Protein AF-A0A1Q6QWB0-F1 (afdb_monomer_lite)

Sequence (187 aa):
MAVYKEPKPTKNGRDWYFKFSYKDEFGATKQYRSKRYLTKKEASDAERMFLVTSTDKVEDNNMTSKDLYDEFRMHNDEIMKDATKYGYDNKEKFIECFYTVKLKDFNIMQFEQWKREINKLNISLRYKNDIYKFLKSILNFGVKWHNLNFQAVYNKMTKSQDPNERKKKCLIILMMSLKSLFLMKKT

Radius of gyration: 27.81 Å; chains: 1; bounding box: 60×55×73 Å

Foldseek 3Di:
DDKDFDPDADPVQFGIWDKDWDQDPVRDIDIDIDDTDNDPVVRVVVVVVCCVVVPPPPLPQQDFLQNLVVVVCVVVVVVDDVVVVVVVVVLVVLCVVRRRPGLNNDDQVVVVVSLVVLVPDPDDLVVQQVSLVSVVVSVVSCCPPSVDDCPNNVVVDDRDDDPVVVVVVVVVVVVVVVVVVVVVVVD

pLDDT: mean 80.11, std 12.12, range [37.12, 92.56]

Secondary structure (DSSP, 8-state):
-EEEE-SS--TTS--EEEEEEEE-TTS-EEEEEPPPBSSHHHHHHHHHHHHHHH-BTB--TT-BHHHHHHHHHHHHHHHS-HHHHHHHHHHHTTTGGGTTSBGGG--HHHHHHHHHHHHHSS--HHHHHHHHHHHHHHHHHHHHHH----HHHHTT------HHHHHHHHHHHHHHHHHHHHHHT--

Structure (mmCIF, N/CA/C/O backbone):
data_AF-A0A1Q6QWB0-F1
#
_entry.id   AF-A0A1Q6QWB0-F1
#
loop_
_atom_site.group_PDB
_atom_site.id
_atom_site.type_symbol
_atom_site.label_atom_id
_atom_site.label_alt_id
_atom_site.label_comp_id
_atom_site.label_asym_id
_atom_site.label_entity_id
_atom_site.label_seq_id
_atom_site.pdbx_PDB_ins_code
_atom_site.Cartn_x
_atom_site.Cartn_y
_atom_site.Cartn_z
_atom_site.occupancy
_atom_site.B_iso_or_equiv
_atom_site.auth_seq_id
_atom_site.auth_comp_id
_atom_site.auth_asym_id
_atom_site.auth_atom_id
_atom_site.pdbx_PDB_model_num
ATOM 1 N N . MET A 1 1 ? 16.766 5.073 -28.539 1.00 60.34 1 MET A N 1
ATOM 2 C CA . MET A 1 1 ? 18.193 4.686 -28.592 1.00 60.34 1 MET A CA 1
ATOM 3 C C . MET A 1 1 ? 18.526 4.253 -30.015 1.00 60.34 1 MET A C 1
ATOM 5 O O . MET A 1 1 ? 17.613 4.144 -30.825 1.00 60.34 1 MET A O 1
ATOM 9 N N . ALA A 1 2 ? 19.809 4.124 -30.356 1.00 75.62 2 ALA A N 1
ATOM 10 C CA . ALA A 1 2 ? 20.240 3.756 -31.703 1.00 75.62 2 ALA A CA 1
ATOM 11 C C . ALA A 1 2 ? 21.124 2.506 -31.654 1.00 75.62 2 ALA A C 1
ATOM 13 O O . ALA A 1 2 ? 21.957 2.353 -30.758 1.00 75.62 2 ALA A O 1
ATOM 14 N N . VAL A 1 3 ? 20.938 1.628 -32.637 1.00 82.75 3 VAL A N 1
ATOM 15 C CA . VAL A 1 3 ? 21.801 0.474 -32.893 1.00 82.75 3 VAL A CA 1
ATOM 16 C C . VAL A 1 3 ? 22.917 0.920 -33.836 1.00 82.75 3 VAL A C 1
ATOM 18 O O . VAL A 1 3 ? 22.657 1.513 -34.883 1.00 82.75 3 VAL A O 1
ATOM 21 N N . TYR A 1 4 ? 24.158 0.624 -33.466 1.00 86.50 4 TYR A N 1
ATOM 22 C CA . TYR A 1 4 ? 25.365 1.048 -34.165 1.00 86.50 4 TYR A CA 1
ATOM 23 C C . TYR A 1 4 ? 26.075 -0.150 -34.797 1.00 86.50 4 TYR A C 1
ATOM 25 O O . TYR A 1 4 ? 25.974 -1.277 -34.308 1.00 86.50 4 TYR A O 1
ATOM 33 N N . LYS A 1 5 ? 26.819 0.115 -35.873 1.00 87.00 5 LYS A N 1
ATOM 34 C CA . LYS A 1 5 ? 27.664 -0.860 -36.565 1.00 87.00 5 LYS A CA 1
ATOM 35 C C . LYS A 1 5 ? 29.123 -0.454 -36.409 1.00 87.00 5 LYS A C 1
ATOM 37 O O . LYS A 1 5 ? 29.466 0.693 -36.690 1.00 87.00 5 LYS A O 1
ATOM 42 N N . GLU A 1 6 ? 29.979 -1.365 -35.959 1.00 83.88 6 GLU A N 1
ATOM 43 C CA . GLU A 1 6 ? 31.419 -1.123 -35.993 1.00 83.88 6 GLU A CA 1
ATOM 44 C C . GLU A 1 6 ? 31.997 -1.341 -37.398 1.00 83.88 6 GLU A C 1
ATOM 46 O O . GLU A 1 6 ? 31.577 -2.253 -38.108 1.00 83.88 6 GLU A O 1
ATOM 51 N N . PRO A 1 7 ? 33.018 -0.559 -37.784 1.00 77.31 7 PRO A N 1
ATOM 52 C CA . PRO A 1 7 ? 33.708 -0.746 -39.057 1.00 77.31 7 PRO A CA 1
ATOM 53 C C . PRO A 1 7 ? 34.569 -2.020 -39.090 1.00 77.31 7 PRO A C 1
ATOM 55 O O . PRO A 1 7 ? 34.860 -2.525 -40.170 1.00 77.31 7 PRO A O 1
ATOM 58 N N . LYS A 1 8 ? 34.987 -2.547 -37.927 1.00 80.44 8 LYS A N 1
ATOM 59 C CA . LYS A 1 8 ? 35.797 -3.769 -37.815 1.00 80.44 8 LYS A CA 1
ATOM 60 C C . LYS A 1 8 ? 34.964 -4.910 -37.212 1.00 80.44 8 LYS A C 1
ATOM 62 O O . LYS A 1 8 ? 34.681 -4.868 -36.009 1.00 80.44 8 LYS A O 1
ATOM 67 N N . PRO A 1 9 ? 34.579 -5.928 -38.002 1.00 77.69 9 PRO A N 1
ATOM 68 C CA . PRO A 1 9 ? 33.852 -7.076 -37.481 1.00 77.69 9 PRO A CA 1
ATOM 69 C C . PRO A 1 9 ? 34.751 -7.931 -36.584 1.00 77.69 9 PRO A C 1
ATOM 71 O O . PRO A 1 9 ? 35.968 -8.002 -36.757 1.00 77.69 9 PRO A O 1
ATOM 74 N N . THR A 1 10 ? 34.150 -8.604 -35.603 1.00 79.12 10 THR A N 1
ATOM 75 C CA . THR A 1 10 ? 34.852 -9.626 -34.813 1.00 79.12 10 THR A CA 1
ATOM 76 C C . THR A 1 10 ? 35.207 -10.829 -35.701 1.00 79.12 10 THR A C 1
ATOM 78 O O . THR A 1 10 ? 34.603 -11.012 -36.753 1.00 79.12 10 THR A O 1
ATOM 81 N N . LYS A 1 11 ? 36.123 -11.707 -35.259 1.00 76.75 11 LYS A N 1
ATOM 82 C CA . LYS A 1 11 ? 36.519 -12.949 -35.964 1.00 76.75 11 LYS A CA 1
ATOM 83 C C . LYS A 1 11 ? 35.331 -13.800 -36.468 1.00 76.75 11 LYS A C 1
ATOM 85 O O . LYS A 1 11 ? 35.469 -14.500 -37.460 1.00 76.75 11 LYS A O 1
ATOM 90 N N . ASN A 1 12 ? 34.162 -13.678 -35.828 1.00 76.38 12 ASN A N 1
ATOM 91 C CA . ASN A 1 12 ? 32.917 -14.380 -36.170 1.00 76.38 12 ASN A CA 1
ATOM 92 C C . ASN A 1 12 ? 31.896 -13.514 -36.952 1.00 76.38 12 ASN A C 1
ATOM 94 O O . ASN A 1 12 ? 30.708 -13.819 -36.936 1.00 76.38 12 ASN A O 1
ATOM 98 N N . GLY A 1 13 ? 32.310 -12.392 -37.550 1.00 81.69 13 GLY A N 1
ATOM 99 C CA . GLY A 1 13 ? 31.453 -11.527 -38.378 1.00 81.69 13 GLY A CA 1
ATOM 100 C C . GLY A 1 13 ? 30.484 -10.607 -37.623 1.00 81.69 13 GLY A C 1
ATOM 101 O O . GLY A 1 13 ? 29.702 -9.908 -38.252 1.00 81.69 13 GLY A O 1
ATOM 102 N N . ARG A 1 14 ? 30.515 -10.582 -36.284 1.00 86.12 14 ARG A N 1
ATOM 103 C CA . ARG A 1 14 ? 29.613 -9.754 -35.460 1.00 86.12 14 ARG A CA 1
ATOM 104 C C . ARG A 1 14 ? 30.108 -8.310 -35.371 1.00 86.12 14 ARG A C 1
ATOM 106 O O . ARG A 1 14 ? 31.241 -8.076 -34.945 1.00 86.12 14 ARG A O 1
ATOM 113 N N . ASP A 1 15 ? 29.257 -7.353 -35.716 1.00 88.88 15 ASP A N 1
ATOM 114 C CA . ASP A 1 15 ? 29.598 -5.927 -35.790 1.00 88.88 15 ASP A CA 1
ATOM 115 C C . ASP A 1 15 ? 28.491 -4.981 -35.281 1.00 88.88 15 ASP A C 1
ATOM 117 O O . ASP A 1 15 ? 28.752 -3.790 -35.099 1.00 88.88 15 ASP A O 1
ATOM 121 N N . TRP A 1 16 ? 27.295 -5.488 -34.964 1.00 89.06 16 TRP A N 1
ATOM 122 C CA . TRP A 1 16 ? 26.176 -4.682 -34.464 1.00 89.06 16 TRP A CA 1
ATOM 123 C C . TRP A 1 16 ? 26.130 -4.627 -32.937 1.00 89.06 16 TRP A C 1
ATOM 125 O O . TRP A 1 16 ? 26.307 -5.641 -32.271 1.00 89.06 16 TRP A O 1
ATOM 135 N N . TYR A 1 17 ? 25.853 -3.464 -32.350 1.00 89.44 17 TYR A N 1
ATOM 136 C CA . TYR A 1 17 ? 25.688 -3.310 -30.898 1.00 89.44 17 TYR A CA 1
ATOM 137 C C . TYR A 1 17 ? 24.788 -2.116 -30.563 1.00 89.44 17 TYR A C 1
ATOM 139 O O . TYR A 1 17 ? 24.620 -1.210 -31.379 1.00 89.44 17 TYR A O 1
ATOM 147 N N . PHE A 1 18 ? 24.246 -2.075 -29.347 1.00 88.50 18 PHE A N 1
ATOM 148 C CA . PHE A 1 18 ? 23.550 -0.898 -28.826 1.00 88.50 18 PHE A CA 1
ATOM 149 C C . PHE A 1 18 ? 24.331 -0.286 -27.656 1.00 88.50 18 PHE A C 1
ATOM 151 O O . PHE A 1 18 ? 25.097 -0.960 -26.959 1.00 88.50 18 PHE A O 1
ATOM 158 N N . LYS A 1 19 ? 24.178 1.027 -27.470 1.00 88.69 19 LYS A N 1
ATOM 159 C CA . LYS A 1 19 ? 24.750 1.759 -26.335 1.00 88.69 19 LYS A CA 1
ATOM 160 C C . LYS A 1 19 ? 23.783 2.824 -25.845 1.00 88.69 19 LYS A C 1
ATOM 162 O O . LYS A 1 19 ? 23.038 3.396 -26.644 1.00 88.69 19 LYS A O 1
ATOM 167 N N . PHE A 1 20 ? 23.843 3.123 -24.556 1.00 83.31 20 PHE A N 1
ATOM 168 C CA . PHE A 1 20 ? 23.090 4.221 -23.968 1.00 83.31 20 PHE A CA 1
ATOM 169 C C . PHE A 1 20 ? 23.814 4.827 -22.775 1.00 83.31 20 PHE A C 1
ATOM 171 O O . PHE A 1 20 ? 24.640 4.178 -22.134 1.00 83.31 20 PHE A O 1
ATOM 178 N N . SER A 1 21 ? 23.492 6.085 -22.503 1.00 80.44 21 SER A N 1
ATOM 179 C CA . SER A 1 21 ? 23.964 6.799 -21.324 1.00 80.44 21 SER A CA 1
ATOM 180 C C . SER A 1 21 ? 22.876 6.760 -20.259 1.00 80.44 21 SER A C 1
ATOM 182 O O . SER A 1 21 ? 21.716 7.029 -20.567 1.00 80.44 21 SER A O 1
ATOM 184 N N . TYR A 1 22 ? 23.247 6.451 -19.022 1.00 80.00 22 TYR A N 1
ATOM 185 C CA . TYR A 1 22 ? 22.360 6.508 -17.864 1.00 80.00 22 TYR A CA 1
ATOM 186 C C . TYR A 1 22 ? 23.042 7.269 -16.730 1.00 80.00 22 TYR A C 1
ATOM 188 O O . TYR A 1 22 ? 24.271 7.347 -16.667 1.00 80.00 22 TYR A O 1
ATOM 196 N N . LYS A 1 23 ? 22.238 7.881 -15.862 1.00 80.19 23 LYS A N 1
ATOM 197 C CA . LYS A 1 23 ? 22.731 8.465 -14.614 1.00 80.19 23 LYS A CA 1
ATOM 198 C C . LYS A 1 23 ? 22.693 7.380 -13.549 1.00 80.19 23 LYS A C 1
ATOM 200 O O . LYS A 1 23 ? 21.692 6.675 -13.458 1.00 80.19 23 LYS A O 1
ATOM 205 N N . ASP A 1 24 ? 23.773 7.227 -12.797 1.00 73.44 24 ASP A N 1
ATOM 206 C CA . ASP A 1 24 ? 23.757 6.359 -11.624 1.00 73.44 24 ASP A CA 1
ATOM 207 C C . ASP A 1 24 ? 23.043 7.023 -10.437 1.00 73.44 24 ASP A C 1
ATOM 209 O O . ASP A 1 24 ? 22.627 8.184 -10.504 1.00 73.44 24 ASP A O 1
ATOM 213 N N . GLU A 1 25 ? 22.910 6.268 -9.348 1.00 72.88 25 GLU A N 1
ATOM 214 C CA . GLU A 1 25 ? 22.290 6.691 -8.085 1.00 72.88 25 GLU A CA 1
ATOM 215 C C . GLU A 1 25 ? 22.942 7.946 -7.470 1.00 72.88 25 GLU A C 1
ATOM 217 O O . GLU A 1 25 ? 22.322 8.630 -6.660 1.00 72.88 25 GLU A O 1
ATOM 222 N N . PHE A 1 26 ? 24.158 8.300 -7.900 1.00 68.31 26 PHE A N 1
ATOM 223 C CA . PHE A 1 26 ? 24.929 9.458 -7.443 1.00 68.31 26 PHE A CA 1
ATOM 224 C C . PHE A 1 26 ? 24.994 10.587 -8.489 1.00 68.31 26 PHE A C 1
ATOM 226 O O . PHE A 1 26 ? 25.711 11.572 -8.312 1.00 68.31 26 PHE A O 1
ATOM 233 N N . GLY A 1 27 ? 24.237 10.475 -9.587 1.00 70.94 27 GLY A N 1
ATOM 234 C CA . GLY A 1 27 ? 24.138 11.485 -10.640 1.00 70.94 27 GLY A CA 1
ATOM 235 C C . GLY A 1 27 ? 25.283 11.472 -11.659 1.00 70.94 27 GLY A C 1
ATOM 236 O O . GLY A 1 27 ? 25.277 12.302 -12.576 1.00 70.94 27 GLY A O 1
ATOM 237 N N . ALA A 1 28 ? 26.232 10.535 -11.562 1.00 83.06 28 ALA A N 1
ATOM 238 C CA . ALA A 1 28 ? 27.313 10.403 -12.532 1.00 83.06 28 ALA A CA 1
ATOM 239 C C . ALA A 1 28 ? 26.792 9.771 -13.831 1.00 83.06 28 ALA A C 1
ATOM 241 O O . ALA A 1 28 ? 26.054 8.785 -13.821 1.00 83.06 28 ALA A O 1
ATOM 242 N N . THR A 1 29 ? 27.180 10.333 -14.978 1.00 83.56 29 THR A N 1
ATOM 243 C CA . THR A 1 29 ? 26.771 9.792 -16.28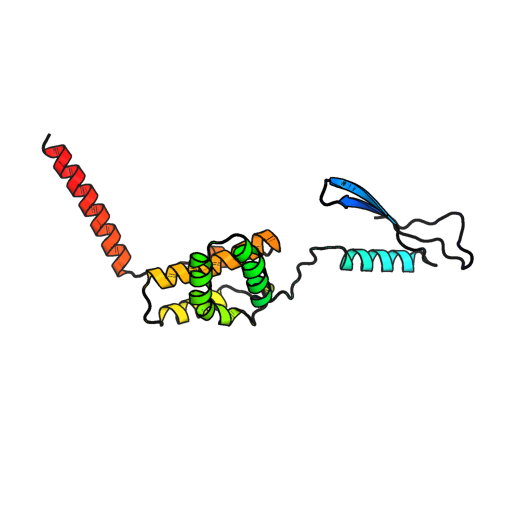3 1.00 83.56 29 THR A CA 1
ATOM 244 C C . THR A 1 29 ? 27.675 8.624 -16.664 1.00 83.56 29 THR A C 1
ATOM 246 O O . THR A 1 29 ? 28.859 8.816 -16.935 1.00 83.56 29 THR A O 1
ATOM 249 N N . LYS A 1 30 ? 27.111 7.417 -16.726 1.00 84.25 30 LYS A N 1
ATOM 250 C CA . LYS A 1 30 ? 27.791 6.197 -17.174 1.00 84.25 30 LYS A CA 1
ATOM 251 C C . LYS A 1 30 ? 27.273 5.783 -18.547 1.00 84.25 30 LYS A C 1
ATOM 253 O O . LYS A 1 30 ? 26.126 6.047 -18.905 1.00 84.25 30 LYS A O 1
ATOM 258 N N . GLN A 1 31 ? 28.136 5.150 -19.336 1.00 86.94 31 GLN A N 1
ATOM 259 C CA . GLN A 1 31 ? 27.772 4.612 -20.645 1.00 86.94 31 GLN A CA 1
ATOM 260 C C . GLN A 1 31 ? 27.752 3.089 -20.582 1.00 86.94 31 GLN A C 1
ATOM 262 O O . GLN A 1 31 ? 28.762 2.465 -20.266 1.00 86.94 31 GLN A O 1
ATOM 267 N N . TYR A 1 32 ? 26.611 2.497 -20.921 1.00 85.88 32 TYR A N 1
ATOM 268 C CA . TYR A 1 32 ? 26.489 1.061 -21.117 1.00 85.88 32 TYR A CA 1
ATOM 269 C C . TYR A 1 32 ? 26.693 0.709 -22.588 1.00 85.88 32 TYR A C 1
ATOM 271 O O . TYR A 1 32 ? 26.173 1.381 -23.487 1.00 85.88 32 TYR A O 1
ATOM 279 N N . ARG A 1 33 ? 27.418 -0.385 -22.832 1.00 87.81 33 ARG A N 1
ATOM 280 C CA . ARG A 1 33 ? 27.648 -0.938 -24.163 1.00 87.81 33 ARG A CA 1
ATOM 281 C C . ARG A 1 33 ? 27.380 -2.439 -24.156 1.00 87.81 33 ARG A C 1
ATOM 283 O O . ARG A 1 33 ? 28.002 -3.172 -23.394 1.00 87.81 33 ARG A O 1
ATOM 290 N N . SER A 1 34 ? 26.485 -2.891 -25.032 1.00 86.50 34 SER A N 1
ATOM 291 C CA . SER A 1 34 ? 26.141 -4.308 -25.145 1.00 86.50 34 SER A CA 1
ATOM 292 C C . SER A 1 34 ? 27.263 -5.141 -25.777 1.00 86.50 34 SER A C 1
ATOM 294 O O . SER A 1 34 ? 28.171 -4.619 -26.434 1.00 86.50 34 SER A O 1
ATOM 296 N N . LYS A 1 35 ? 27.127 -6.472 -25.688 1.00 87.75 35 LYS A N 1
ATOM 297 C CA . LYS A 1 35 ? 27.849 -7.405 -26.569 1.00 87.75 35 LYS A CA 1
ATOM 298 C C . LYS A 1 35 ? 27.508 -7.154 -28.048 1.00 87.75 35 LYS A C 1
ATOM 300 O O . LYS A 1 35 ? 26.520 -6.483 -28.357 1.00 87.75 35 LYS A O 1
ATOM 305 N N . ARG A 1 36 ? 28.329 -7.702 -28.950 1.00 89.19 36 ARG A N 1
ATOM 306 C CA . ARG A 1 36 ? 28.154 -7.580 -30.406 1.00 89.19 36 ARG A CA 1
ATOM 307 C C . ARG A 1 36 ? 27.291 -8.711 -30.963 1.00 89.19 36 ARG A C 1
ATOM 309 O O . ARG A 1 36 ? 27.493 -9.871 -30.600 1.00 89.19 36 ARG A O 1
ATOM 316 N N . TYR A 1 37 ? 26.401 -8.362 -31.878 1.00 89.00 37 TYR A N 1
ATOM 317 C CA . TYR A 1 37 ? 25.443 -9.228 -32.557 1.00 89.00 37 TYR A CA 1
ATOM 318 C C . TYR A 1 37 ? 25.768 -9.327 -34.046 1.00 89.00 37 TYR A C 1
ATOM 320 O O . TYR A 1 37 ? 26.484 -8.486 -34.598 1.00 89.00 37 TYR A O 1
ATOM 328 N N . LEU A 1 38 ? 25.268 -10.381 -34.691 1.00 85.12 38 LEU A N 1
ATOM 329 C CA . LEU A 1 38 ? 25.560 -10.642 -36.099 1.00 85.12 38 LEU A CA 1
ATOM 330 C C . LEU A 1 38 ? 24.707 -9.769 -37.021 1.00 85.12 38 LEU A C 1
ATOM 332 O O . LEU A 1 38 ? 25.161 -9.347 -38.079 1.00 85.12 38 LEU A O 1
ATOM 336 N N . THR A 1 39 ? 23.471 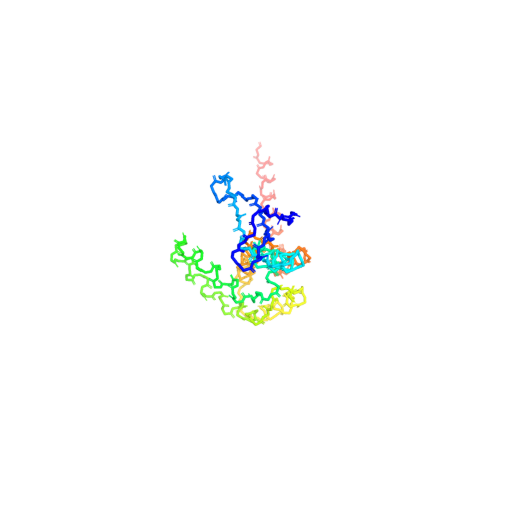-9.480 -36.615 1.00 88.19 39 THR A N 1
ATOM 337 C CA . THR A 1 39 ? 22.531 -8.699 -37.423 1.00 88.19 39 THR A CA 1
ATOM 338 C C . THR A 1 39 ? 21.993 -7.495 -36.662 1.00 88.19 39 THR A C 1
ATOM 340 O O . THR A 1 39 ? 21.852 -7.509 -35.437 1.00 88.19 39 THR A O 1
ATOM 343 N N . LYS A 1 40 ? 21.614 -6.451 -37.409 1.00 86.12 40 LYS A N 1
ATOM 344 C CA . LYS A 1 40 ? 20.928 -5.275 -36.856 1.00 86.12 40 LYS A CA 1
ATOM 345 C C . LYS A 1 40 ? 19.625 -5.654 -36.145 1.00 86.12 40 LYS A C 1
ATOM 347 O O . LYS A 1 40 ? 19.288 -5.044 -35.135 1.00 86.12 40 LYS A O 1
ATOM 352 N N . LYS A 1 41 ? 18.908 -6.653 -36.674 1.00 87.06 41 LYS A N 1
ATOM 353 C CA . LYS A 1 41 ? 17.651 -7.146 -36.103 1.00 87.06 41 LYS A CA 1
ATOM 354 C C . LYS A 1 41 ? 17.887 -7.776 -34.733 1.00 87.06 41 LYS A C 1
ATOM 356 O O . LYS A 1 41 ? 17.269 -7.352 -33.772 1.00 87.06 41 LYS A O 1
ATOM 361 N 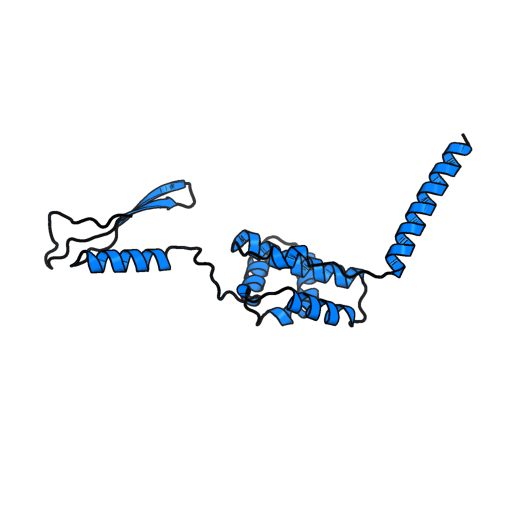N . GLU A 1 42 ? 18.861 -8.676 -34.630 1.00 87.31 42 GLU A N 1
ATOM 362 C CA . GLU A 1 42 ? 19.242 -9.316 -33.365 1.00 87.31 42 GLU A CA 1
ATOM 363 C C . GLU A 1 42 ? 19.689 -8.290 -32.310 1.00 87.31 42 GLU A C 1
ATOM 365 O O . GLU A 1 42 ? 19.292 -8.375 -31.152 1.00 87.31 42 GLU A O 1
ATOM 370 N N . ALA A 1 43 ? 20.451 -7.267 -32.714 1.00 87.19 43 ALA A N 1
ATOM 371 C CA . ALA A 1 43 ? 20.833 -6.177 -31.818 1.00 87.19 43 ALA A CA 1
ATOM 372 C C . ALA A 1 43 ? 19.634 -5.333 -31.348 1.00 87.19 43 ALA A C 1
ATOM 374 O O . ALA A 1 43 ? 19.620 -4.902 -30.197 1.00 87.19 43 ALA A O 1
ATOM 375 N N . SER A 1 44 ? 18.641 -5.100 -32.212 1.00 86.00 44 SER A N 1
ATOM 376 C CA . SER A 1 44 ? 17.424 -4.354 -31.865 1.00 86.00 44 SER A CA 1
ATOM 377 C C . SER A 1 44 ? 16.465 -5.175 -30.998 1.00 86.00 44 SER A C 1
ATOM 379 O O . SER A 1 44 ? 15.875 -4.644 -30.062 1.00 86.00 44 SER A O 1
ATOM 381 N N . ASP A 1 45 ? 16.349 -6.479 -31.246 1.00 85.69 45 ASP A N 1
ATOM 382 C CA . ASP A 1 45 ? 15.565 -7.384 -30.404 1.00 85.69 45 ASP A CA 1
ATOM 383 C C . ASP A 1 45 ? 16.205 -7.510 -29.012 1.00 85.69 45 ASP A C 1
ATOM 385 O O . ASP A 1 45 ? 15.513 -7.442 -27.996 1.00 85.69 45 ASP A O 1
ATOM 389 N N . ALA A 1 46 ? 17.538 -7.592 -28.943 1.00 85.06 46 ALA A N 1
ATOM 390 C CA . ALA A 1 46 ? 18.268 -7.578 -27.682 1.00 85.06 46 ALA A CA 1
ATOM 391 C C . ALA A 1 46 ? 18.175 -6.232 -26.947 1.00 85.06 46 ALA A C 1
ATOM 393 O O . ALA A 1 46 ? 18.096 -6.224 -25.724 1.00 85.06 46 ALA A O 1
ATOM 394 N N . GLU A 1 47 ? 18.159 -5.103 -27.662 1.00 84.94 47 GLU A N 1
ATOM 395 C CA . GLU A 1 47 ? 17.879 -3.779 -27.088 1.00 84.94 47 GLU A CA 1
ATOM 396 C C . GLU A 1 47 ? 16.472 -3.736 -26.478 1.00 84.94 47 GLU A C 1
ATOM 398 O O . GLU A 1 47 ? 16.314 -3.280 -25.349 1.00 84.94 47 GLU A O 1
ATOM 403 N N . ARG A 1 48 ? 15.454 -4.242 -27.187 1.00 80.50 48 ARG A N 1
ATOM 404 C CA . ARG A 1 48 ? 14.077 -4.312 -26.673 1.00 80.50 48 ARG A CA 1
ATOM 405 C C . ARG A 1 48 ? 13.980 -5.196 -25.437 1.00 80.50 48 ARG A C 1
ATOM 407 O O . ARG A 1 48 ? 13.375 -4.776 -24.458 1.00 80.50 48 ARG A O 1
ATOM 414 N N . MET A 1 49 ? 14.590 -6.381 -25.457 1.00 81.19 49 MET A N 1
ATOM 415 C CA . MET A 1 49 ? 14.626 -7.251 -24.278 1.00 81.19 49 MET A CA 1
ATOM 416 C C . MET A 1 49 ? 15.371 -6.594 -23.118 1.00 81.19 49 MET A C 1
ATOM 418 O O . MET A 1 49 ? 14.881 -6.615 -21.998 1.00 81.19 49 MET A O 1
ATOM 422 N N . PHE A 1 50 ? 16.509 -5.952 -23.385 1.00 80.12 50 PHE A N 1
ATOM 423 C CA . PHE A 1 50 ? 17.261 -5.224 -22.369 1.00 80.12 50 PHE A CA 1
ATOM 424 C C . PHE A 1 50 ? 16.433 -4.084 -21.771 1.00 80.12 50 PHE A C 1
ATOM 426 O O . PHE A 1 50 ? 16.413 -3.935 -20.562 1.00 80.12 50 PHE A O 1
ATOM 433 N N . LEU A 1 51 ? 15.695 -3.321 -22.580 1.00 70.88 51 LEU A N 1
ATOM 434 C CA . LEU A 1 51 ? 14.776 -2.301 -22.074 1.00 70.88 51 LEU A CA 1
ATOM 435 C C . LEU A 1 51 ? 13.691 -2.907 -21.188 1.00 70.88 51 LEU A C 1
ATOM 437 O O . LEU A 1 51 ? 13.480 -2.391 -20.106 1.00 70.88 51 LEU A O 1
ATOM 441 N N . VAL A 1 52 ? 13.061 -4.010 -21.596 1.00 66.69 52 VAL A N 1
ATOM 442 C CA . VAL A 1 52 ? 12.039 -4.694 -20.783 1.00 66.69 52 VAL A CA 1
ATOM 443 C C . VAL A 1 52 ? 12.610 -5.189 -19.450 1.00 66.69 52 VAL A C 1
ATOM 445 O O . VAL A 1 52 ? 11.929 -5.123 -18.433 1.00 66.69 52 VAL A O 1
ATOM 448 N N . THR A 1 53 ? 13.857 -5.666 -19.436 1.00 63.25 53 THR A N 1
ATOM 449 C CA . THR A 1 53 ? 14.523 -6.162 -18.222 1.00 63.25 53 THR A CA 1
ATOM 450 C C . THR A 1 53 ? 15.145 -5.047 -17.369 1.00 63.25 53 THR A C 1
ATOM 452 O O . THR A 1 53 ? 15.291 -5.227 -16.169 1.00 63.25 53 THR A O 1
ATOM 455 N N . SER A 1 54 ? 15.538 -3.914 -17.962 1.00 56.59 54 SER A N 1
ATOM 456 C CA . SER A 1 54 ? 16.233 -2.798 -17.292 1.00 56.59 54 SER A CA 1
ATOM 457 C C . SER A 1 54 ? 15.349 -1.587 -17.009 1.00 56.59 54 SER A C 1
ATOM 459 O O . SER A 1 54 ? 15.788 -0.666 -16.324 1.00 56.59 54 SER A O 1
ATOM 461 N N . THR A 1 55 ? 14.111 -1.548 -17.504 1.00 46.75 55 THR A N 1
ATOM 462 C CA . THR A 1 55 ? 13.077 -0.724 -16.883 1.00 46.75 55 THR A CA 1
ATOM 463 C C . THR A 1 55 ? 12.706 -1.355 -15.549 1.00 46.75 55 THR A C 1
ATOM 465 O O . THR A 1 55 ? 11.684 -2.026 -15.424 1.00 46.75 55 THR A O 1
ATOM 468 N N . ASP A 1 56 ? 13.522 -1.087 -14.534 1.00 48.81 56 ASP A N 1
ATOM 469 C CA . ASP A 1 56 ? 12.996 -0.894 -13.192 1.00 48.81 56 ASP A CA 1
ATOM 470 C C . ASP A 1 56 ? 11.878 0.150 -13.324 1.00 48.81 56 ASP A C 1
ATOM 472 O O . ASP A 1 56 ? 12.145 1.307 -13.669 1.00 48.81 56 ASP A O 1
ATOM 476 N N . LYS A 1 57 ? 10.627 -0.291 -13.120 1.00 47.72 57 LYS A N 1
ATOM 477 C CA . LYS A 1 57 ? 9.338 0.359 -13.457 1.00 47.72 57 LYS A CA 1
ATOM 478 C C . LYS A 1 57 ? 8.685 -0.045 -14.788 1.00 47.72 57 LYS A C 1
ATOM 480 O O . LYS A 1 57 ? 7.922 0.738 -15.354 1.00 47.72 57 LYS A O 1
ATOM 485 N N . VAL A 1 58 ? 8.820 -1.294 -15.232 1.00 43.22 58 VAL A N 1
ATOM 486 C CA . VAL A 1 58 ? 7.556 -1.972 -15.571 1.00 43.22 58 VAL A CA 1
ATOM 487 C C . VAL A 1 58 ? 6.784 -1.985 -14.259 1.00 43.22 58 VAL A C 1
ATOM 489 O O . VAL A 1 58 ? 7.337 -2.419 -13.251 1.00 43.22 58 VAL A O 1
ATOM 492 N N . GLU A 1 59 ? 5.586 -1.403 -14.229 1.00 50.72 59 GLU A N 1
ATOM 493 C CA . GLU A 1 59 ? 4.634 -1.651 -13.148 1.00 50.72 59 GLU A CA 1
ATOM 494 C C . GLU A 1 59 ? 4.701 -3.151 -12.862 1.00 50.72 59 GLU A C 1
ATOM 496 O O . GLU A 1 59 ? 4.311 -3.937 -13.732 1.00 50.72 59 GLU A O 1
ATOM 501 N N . ASP A 1 60 ? 5.282 -3.566 -11.732 1.00 49.19 60 ASP A N 1
ATOM 502 C CA . ASP A 1 60 ? 5.291 -4.977 -11.375 1.00 49.19 60 ASP A CA 1
ATOM 503 C C . ASP A 1 60 ? 3.851 -5.325 -11.002 1.00 49.19 60 ASP A C 1
ATOM 505 O O . ASP A 1 60 ? 3.413 -5.311 -9.853 1.00 49.19 60 ASP A O 1
ATOM 509 N N . ASN A 1 61 ? 3.064 -5.542 -12.052 1.00 57.78 61 ASN A N 1
ATOM 510 C CA . ASN A 1 61 ? 1.623 -5.704 -12.060 1.00 57.78 61 ASN A CA 1
ATOM 511 C C . ASN A 1 61 ? 1.219 -7.052 -11.441 1.00 57.78 61 ASN A C 1
ATOM 513 O O . ASN A 1 61 ? 0.061 -7.470 -11.549 1.00 57.78 61 ASN A O 1
ATOM 517 N N . ASN A 1 62 ? 2.164 -7.767 -10.829 1.00 69.56 62 ASN A N 1
ATOM 518 C CA . ASN A 1 62 ? 1.941 -9.006 -10.110 1.00 69.56 62 ASN A CA 1
ATOM 519 C C . ASN A 1 62 ? 2.297 -8.936 -8.626 1.00 69.56 62 ASN A C 1
ATOM 521 O O . ASN A 1 62 ? 2.004 -9.918 -7.946 1.00 69.56 62 ASN A O 1
ATOM 525 N N . MET A 1 63 ? 2.817 -7.812 -8.119 1.00 83.19 63 MET A N 1
ATOM 526 C CA . MET A 1 63 ? 3.059 -7.662 -6.687 1.00 83.19 63 MET A CA 1
ATOM 527 C C . MET A 1 63 ? 1.757 -7.885 -5.904 1.00 83.19 63 MET A C 1
ATOM 529 O O . MET A 1 63 ? 0.703 -7.290 -6.188 1.00 83.19 63 MET A O 1
ATOM 533 N N . THR A 1 64 ? 1.817 -8.796 -4.939 1.00 89.12 64 THR A N 1
ATOM 534 C CA . THR A 1 64 ? 0.698 -9.088 -4.049 1.00 89.12 64 THR A CA 1
ATOM 535 C C . THR A 1 64 ? 0.682 -8.110 -2.885 1.00 89.12 64 THR A C 1
ATOM 537 O O . THR A 1 64 ? 1.681 -7.471 -2.554 1.00 89.12 64 THR A O 1
ATOM 540 N N . SER A 1 65 ? -0.469 -7.981 -2.227 1.00 85.00 65 SER A N 1
ATOM 541 C CA . SER A 1 65 ? -0.546 -7.143 -1.027 1.00 85.00 65 SER A CA 1
ATOM 542 C C . SER A 1 65 ? 0.321 -7.683 0.113 1.00 85.00 65 SER A C 1
ATOM 544 O O . SER A 1 65 ? 0.679 -6.912 0.999 1.00 85.00 65 SER A O 1
ATOM 546 N N . LYS A 1 66 ? 0.662 -8.981 0.087 1.00 89.50 66 LYS A N 1
ATOM 547 C CA . LYS A 1 66 ? 1.603 -9.583 1.031 1.00 89.50 66 LYS A CA 1
ATOM 548 C C . LYS A 1 66 ? 3.028 -9.098 0.790 1.00 89.50 66 LYS A C 1
ATOM 550 O O . LYS A 1 66 ? 3.657 -8.642 1.731 1.00 89.50 66 LYS A O 1
ATOM 555 N N . ASP A 1 67 ? 3.487 -9.119 -0.458 1.00 90.12 67 ASP A N 1
ATOM 556 C CA . ASP A 1 67 ? 4.840 -8.666 -0.806 1.00 90.12 67 ASP A CA 1
ATOM 557 C C . ASP A 1 67 ? 5.047 -7.207 -0.364 1.00 90.12 67 ASP A C 1
ATOM 559 O O . ASP A 1 67 ? 6.020 -6.876 0.309 1.00 90.12 67 ASP A O 1
ATOM 563 N N . LEU A 1 68 ? 4.052 -6.348 -0.624 1.00 90.56 68 LEU A N 1
ATOM 564 C CA . LEU A 1 68 ? 4.069 -4.958 -0.164 1.00 90.56 68 LEU A CA 1
ATOM 565 C C . LEU A 1 68 ? 4.098 -4.833 1.366 1.00 90.56 68 LEU A C 1
ATOM 567 O O . LEU A 1 68 ? 4.711 -3.909 1.904 1.00 90.56 68 LEU A O 1
ATOM 571 N N . TYR A 1 69 ? 3.388 -5.714 2.070 1.00 91.75 69 TYR A N 1
ATOM 572 C CA . TYR A 1 69 ? 3.388 -5.731 3.526 1.00 91.75 69 TYR A CA 1
ATOM 573 C C . TYR A 1 69 ? 4.751 -6.147 4.081 1.00 91.75 69 TYR A C 1
ATOM 575 O O . TYR A 1 69 ? 5.266 -5.468 4.968 1.00 91.75 69 TYR A O 1
ATOM 583 N N . ASP A 1 70 ? 5.347 -7.205 3.540 1.00 91.31 70 ASP A N 1
ATOM 584 C CA . ASP A 1 70 ? 6.648 -7.710 3.972 1.00 91.31 70 ASP A CA 1
ATOM 585 C C . ASP A 1 70 ? 7.729 -6.635 3.764 1.00 91.31 70 ASP A C 1
ATOM 587 O O . ASP A 1 70 ? 8.473 -6.316 4.694 1.00 91.31 70 ASP A O 1
ATOM 591 N N . GLU A 1 71 ? 7.735 -5.960 2.610 1.00 89.94 71 GLU A N 1
ATOM 592 C CA . GLU A 1 71 ? 8.627 -4.822 2.354 1.00 89.94 71 GLU A CA 1
ATOM 593 C C . GLU A 1 71 ? 8.366 -3.639 3.297 1.00 89.94 71 GLU A C 1
ATOM 595 O O . GLU A 1 71 ? 9.300 -3.033 3.836 1.00 89.94 71 GLU A O 1
ATOM 600 N N . PHE A 1 72 ? 7.093 -3.330 3.563 1.00 90.88 72 PHE A N 1
ATOM 601 C CA . PHE A 1 72 ? 6.721 -2.315 4.543 1.00 90.88 72 PHE A CA 1
ATOM 602 C C . PHE A 1 72 ? 7.261 -2.661 5.938 1.00 90.88 72 PHE A C 1
ATOM 604 O O . PHE A 1 72 ? 7.745 -1.761 6.630 1.00 90.88 72 PHE A O 1
ATOM 611 N N . ARG A 1 73 ? 7.196 -3.928 6.368 1.00 89.81 73 ARG A N 1
ATOM 612 C CA . ARG A 1 73 ? 7.731 -4.372 7.665 1.00 89.81 73 ARG A CA 1
ATOM 613 C C . ARG A 1 73 ? 9.251 -4.289 7.681 1.00 89.81 73 ARG A C 1
ATOM 615 O O . ARG A 1 73 ? 9.779 -3.670 8.597 1.00 89.81 73 ARG A O 1
ATOM 622 N N . MET A 1 74 ? 9.933 -4.797 6.655 1.00 88.44 74 MET A N 1
ATOM 623 C CA . MET A 1 74 ? 11.396 -4.739 6.555 1.00 88.44 74 MET A CA 1
ATOM 624 C C . MET A 1 74 ? 11.920 -3.304 6.656 1.00 88.44 74 MET A C 1
ATOM 626 O O . MET A 1 74 ? 12.823 -3.035 7.443 1.00 88.44 74 MET A O 1
ATOM 630 N N . HIS A 1 75 ? 11.313 -2.366 5.924 1.00 86.81 75 HIS A N 1
ATOM 631 C CA . HIS A 1 75 ? 11.743 -0.970 5.937 1.00 86.81 75 HIS A CA 1
ATOM 632 C C . HIS A 1 75 ? 11.412 -0.252 7.252 1.00 86.81 75 HIS A C 1
ATOM 634 O O . HIS A 1 75 ? 12.229 0.490 7.794 1.00 86.81 75 HIS A O 1
ATOM 640 N N . ASN A 1 76 ? 10.192 -0.422 7.773 1.00 83.25 76 ASN A N 1
ATOM 641 C CA . ASN A 1 76 ? 9.766 0.336 8.948 1.00 83.25 76 ASN A CA 1
ATOM 642 C C . ASN A 1 76 ? 10.300 -0.245 10.259 1.00 83.25 76 ASN A C 1
ATOM 644 O O . ASN A 1 76 ? 10.505 0.521 11.198 1.00 83.25 76 ASN A O 1
ATOM 648 N N . ASP A 1 77 ? 10.546 -1.553 10.352 1.00 84.44 77 ASP A N 1
ATOM 649 C CA . ASP A 1 77 ? 11.023 -2.168 11.595 1.00 84.44 77 ASP A CA 1
ATOM 650 C C . ASP A 1 77 ? 12.463 -1.800 11.935 1.00 84.44 77 ASP A C 1
ATOM 652 O O . ASP A 1 77 ? 12.821 -1.764 13.113 1.00 84.44 77 ASP A O 1
ATOM 656 N N . GLU A 1 78 ? 13.269 -1.448 10.940 1.00 84.19 78 GLU A N 1
ATOM 657 C CA . GLU A 1 78 ? 14.603 -0.901 11.177 1.00 84.19 78 GLU A CA 1
ATOM 658 C C . GLU A 1 78 ? 14.539 0.487 11.842 1.00 84.19 78 GLU A C 1
ATOM 660 O O . GLU A 1 78 ? 15.373 0.836 12.675 1.00 84.19 78 GLU A O 1
ATOM 665 N N . ILE A 1 79 ? 13.503 1.269 11.526 1.00 85.81 79 ILE A N 1
ATOM 666 C CA . ILE A 1 79 ? 13.382 2.679 11.920 1.00 85.81 79 ILE A CA 1
ATOM 667 C C . ILE A 1 79 ? 12.524 2.845 13.188 1.00 85.81 79 ILE A C 1
ATOM 669 O O . ILE A 1 79 ? 12.685 3.801 13.953 1.00 85.81 79 ILE A O 1
ATOM 673 N N . MET A 1 80 ? 11.561 1.949 13.418 1.00 85.69 80 MET A N 1
ATOM 674 C CA . MET A 1 80 ? 10.533 2.116 14.446 1.00 85.69 80 MET A CA 1
ATOM 675 C C . MET A 1 80 ? 10.923 1.561 15.818 1.00 85.69 80 MET A C 1
ATOM 677 O O . MET A 1 80 ? 11.583 0.537 15.956 1.00 85.69 80 MET A O 1
ATOM 681 N N . LYS A 1 81 ? 10.396 2.211 16.865 1.00 86.19 81 LYS A N 1
ATOM 682 C CA . LYS A 1 81 ? 10.451 1.715 18.249 1.00 86.19 81 LYS A CA 1
ATOM 683 C C . LYS A 1 81 ? 9.658 0.415 18.394 1.00 86.19 81 LYS A C 1
ATOM 685 O O . LYS A 1 81 ? 8.557 0.316 17.849 1.00 86.19 81 LYS A O 1
ATOM 690 N N . ASP A 1 82 ? 10.120 -0.491 19.250 1.00 82.44 82 ASP A N 1
ATOM 691 C CA . ASP A 1 82 ? 9.515 -1.821 19.436 1.00 82.44 82 ASP A CA 1
ATOM 692 C C . ASP A 1 82 ? 8.039 -1.785 19.860 1.00 82.44 82 ASP A C 1
ATOM 694 O O . ASP A 1 82 ? 7.229 -2.568 19.369 1.00 82.44 82 ASP A O 1
ATOM 698 N N . ALA A 1 83 ? 7.634 -0.805 20.675 1.00 81.25 83 ALA A N 1
ATOM 699 C CA . ALA A 1 83 ? 6.225 -0.616 21.037 1.00 81.25 83 ALA A CA 1
ATOM 700 C C . ALA A 1 83 ? 5.317 -0.355 19.815 1.00 81.25 83 ALA A C 1
ATOM 702 O O . ALA A 1 83 ? 4.136 -0.707 19.817 1.00 81.25 83 ALA A O 1
ATOM 703 N N . THR A 1 84 ? 5.862 0.260 18.762 1.00 84.06 84 THR A N 1
ATOM 704 C CA . THR A 1 84 ? 5.135 0.520 17.510 1.00 84.06 84 THR A CA 1
ATOM 705 C C . THR A 1 84 ? 5.009 -0.757 16.686 1.00 84.06 84 THR A C 1
ATOM 707 O O . THR A 1 84 ? 3.919 -1.022 16.182 1.00 84.06 84 THR A O 1
ATOM 710 N N . LYS A 1 85 ? 6.075 -1.572 16.636 1.00 87.56 85 LYS A N 1
ATOM 711 C CA . LYS A 1 85 ? 6.090 -2.894 15.984 1.00 87.56 85 LYS A CA 1
ATOM 712 C C . LYS A 1 85 ? 5.033 -3.812 16.588 1.00 87.56 85 LYS A C 1
ATOM 714 O O . LYS A 1 85 ? 4.118 -4.228 15.890 1.00 87.56 85 LYS A O 1
ATOM 719 N N . TYR A 1 86 ? 5.036 -3.939 17.918 1.00 85.25 86 TYR A N 1
ATOM 720 C CA . TYR A 1 86 ? 4.013 -4.689 18.652 1.00 85.25 86 TYR A CA 1
ATOM 721 C C . TYR A 1 86 ? 2.595 -4.178 18.355 1.00 85.25 86 TYR A C 1
ATOM 723 O O . TYR A 1 86 ? 1.620 -4.928 18.251 1.00 85.25 86 TYR A O 1
ATOM 731 N N . GLY A 1 87 ? 2.454 -2.861 18.192 1.00 86.25 87 GLY A N 1
ATOM 732 C CA . GLY A 1 87 ? 1.206 -2.252 17.762 1.00 86.25 87 GLY A CA 1
ATOM 733 C C . GLY A 1 87 ? 0.752 -2.715 16.374 1.00 86.25 87 GLY A C 1
ATOM 734 O O . GLY A 1 87 ? -0.457 -2.834 16.168 1.00 86.25 87 GLY A O 1
ATOM 735 N N . TYR A 1 88 ? 1.666 -2.919 15.429 1.00 87.44 88 TYR A N 1
ATOM 736 C CA . TYR A 1 88 ? 1.374 -3.399 14.076 1.00 87.44 88 TYR A CA 1
ATOM 737 C C . TYR A 1 88 ? 1.064 -4.889 14.045 1.00 87.44 88 TYR A C 1
ATOM 739 O O . TYR A 1 88 ? 0.034 -5.241 13.477 1.00 87.44 88 TYR A O 1
ATOM 747 N N . ASP A 1 89 ? 1.823 -5.716 14.763 1.00 87.62 89 ASP A N 1
ATOM 748 C CA . ASP A 1 89 ? 1.580 -7.164 14.852 1.00 87.62 89 ASP A CA 1
ATOM 749 C C . ASP A 1 89 ? 0.144 -7.452 15.339 1.00 87.62 89 ASP A C 1
ATOM 751 O O . ASP A 1 89 ? -0.600 -8.251 14.776 1.00 87.62 89 ASP A O 1
ATOM 755 N N . ASN A 1 90 ? -0.335 -6.686 16.327 1.00 88.50 90 ASN A N 1
ATOM 756 C CA . ASN A 1 90 ? -1.715 -6.798 16.813 1.00 88.50 90 ASN A CA 1
ATOM 757 C C . ASN A 1 90 ? -2.790 -6.443 15.770 1.00 88.50 90 ASN A C 1
ATOM 759 O O . ASN A 1 90 ? -3.949 -6.845 15.922 1.00 88.50 90 ASN A O 1
ATOM 763 N N . LYS A 1 91 ? -2.443 -5.627 14.769 1.00 90.50 91 LYS A N 1
ATOM 764 C CA . LYS A 1 91 ? -3.354 -5.178 13.708 1.00 90.50 91 LYS A CA 1
ATOM 765 C C . LYS A 1 91 ? -3.258 -6.034 12.444 1.00 90.50 91 LYS A C 1
ATOM 767 O O . LYS A 1 91 ? -4.181 -5.973 11.634 1.00 90.50 91 LYS A O 1
ATOM 772 N N . GLU A 1 92 ? -2.193 -6.815 12.297 1.00 89.38 92 GLU A N 1
ATOM 773 C CA . GLU A 1 92 ? -1.901 -7.634 11.121 1.00 89.38 92 GLU A CA 1
ATOM 774 C C . GLU A 1 92 ? -3.049 -8.585 10.768 1.00 89.38 92 GLU A C 1
ATOM 776 O O . GLU A 1 92 ? -3.569 -8.550 9.655 1.00 89.38 92 GLU A O 1
ATOM 781 N N . LYS A 1 93 ? -3.572 -9.305 11.764 1.00 88.75 93 LYS A N 1
ATOM 782 C CA . LYS A 1 93 ? -4.717 -10.221 11.614 1.00 88.75 93 LYS A CA 1
ATOM 783 C C . LYS A 1 93 ? -5.955 -9.616 10.946 1.00 88.75 93 LYS A C 1
ATOM 785 O O . LYS A 1 93 ? -6.803 -10.333 10.425 1.00 88.75 93 LYS A O 1
ATOM 790 N N . PHE A 1 94 ? -6.107 -8.291 10.989 1.00 88.81 94 PHE A N 1
ATOM 791 C CA . PHE A 1 94 ? -7.233 -7.607 10.356 1.00 88.81 94 PHE A CA 1
ATOM 792 C C . PHE A 1 94 ? -6.989 -7.293 8.880 1.00 88.81 94 PHE A C 1
ATOM 794 O O . PHE A 1 94 ? -7.947 -6.970 8.189 1.00 88.81 94 PHE A O 1
ATOM 801 N N . ILE A 1 95 ? -5.750 -7.350 8.395 1.00 87.38 95 ILE A N 1
ATOM 802 C CA . ILE A 1 95 ? -5.375 -7.037 7.009 1.00 87.38 95 ILE A CA 1
ATOM 803 C C . ILE A 1 95 ? -4.898 -8.262 6.220 1.00 87.38 95 ILE A C 1
ATOM 805 O O . ILE A 1 95 ? -4.917 -8.206 4.995 1.00 87.38 95 ILE A O 1
ATOM 809 N N . GLU A 1 96 ? -4.577 -9.378 6.884 1.00 85.69 96 GLU A N 1
ATOM 810 C CA . GLU A 1 96 ? -4.162 -10.650 6.261 1.00 85.69 96 GLU A CA 1
ATOM 811 C C . GLU A 1 96 ? -5.089 -11.122 5.130 1.00 85.69 96 GLU A C 1
ATOM 813 O O . GLU A 1 96 ? -4.638 -11.700 4.144 1.00 85.69 96 GLU A O 1
ATOM 818 N N . CYS A 1 97 ? -6.390 -10.822 5.212 1.00 84.69 97 CYS A N 1
ATOM 819 C CA . CYS A 1 97 ? -7.356 -11.152 4.159 1.00 84.69 97 CYS A CA 1
ATOM 820 C C . CYS A 1 97 ? -7.029 -10.542 2.779 1.00 84.69 97 CYS A C 1
ATOM 822 O O . CYS A 1 97 ? -7.554 -11.010 1.771 1.00 84.69 97 CYS A O 1
ATOM 824 N N . PHE A 1 98 ? -6.164 -9.524 2.719 1.00 83.38 98 PHE A N 1
ATOM 825 C CA . PHE A 1 98 ? -5.699 -8.919 1.474 1.00 83.38 98 PHE A CA 1
ATOM 826 C C . PHE A 1 98 ? -4.445 -9.582 0.900 1.00 83.38 98 PHE A C 1
ATOM 828 O O . PHE A 1 98 ? -4.123 -9.324 -0.253 1.00 83.38 98 PHE A O 1
ATOM 835 N N . TYR A 1 99 ? -3.741 -10.439 1.640 1.00 83.38 99 TYR A N 1
ATOM 836 C CA . TYR A 1 99 ? -2.432 -10.971 1.231 1.00 83.38 99 TYR A CA 1
ATOM 837 C C . TYR A 1 99 ? -2.459 -11.735 -0.093 1.00 83.38 99 TYR A C 1
ATOM 839 O O . TYR A 1 99 ? -1.509 -11.662 -0.865 1.00 83.38 99 TYR A O 1
ATOM 847 N N . THR A 1 100 ? -3.566 -12.408 -0.399 1.00 79.31 100 THR A N 1
ATOM 848 C CA . THR A 1 100 ? -3.753 -13.123 -1.670 1.00 79.31 100 THR A CA 1
ATOM 849 C C . THR A 1 100 ? -4.162 -12.210 -2.829 1.00 79.31 100 THR A C 1
ATOM 851 O O . THR A 1 100 ? -4.148 -12.633 -3.985 1.00 79.31 100 THR A O 1
ATOM 854 N N . VAL A 1 101 ? -4.534 -10.959 -2.547 1.00 83.31 101 VAL A N 1
ATOM 855 C CA . VAL A 1 101 ? -5.003 -9.992 -3.540 1.00 83.31 101 VAL A CA 1
ATOM 856 C C . VAL A 1 101 ? -3.804 -9.311 -4.187 1.00 83.31 101 VAL A C 1
ATOM 858 O O . VAL A 1 101 ? -2.952 -8.736 -3.503 1.00 83.31 101 VAL A O 1
ATOM 861 N N . LYS A 1 102 ? -3.759 -9.335 -5.521 1.00 86.06 102 LYS A N 1
ATOM 862 C CA . LYS A 1 102 ? -2.800 -8.544 -6.299 1.00 86.06 102 LYS A CA 1
ATOM 863 C C . LYS A 1 102 ? -3.121 -7.061 -6.170 1.00 86.06 102 LYS A C 1
ATOM 865 O O . LYS A 1 102 ? -4.283 -6.671 -6.259 1.00 86.06 102 LYS A O 1
ATOM 870 N N . LEU A 1 103 ? -2.097 -6.222 -6.037 1.00 84.38 103 LEU A N 1
ATOM 871 C CA . LEU A 1 103 ? -2.280 -4.784 -5.806 1.00 84.38 103 LEU A CA 1
ATOM 872 C C . LEU A 1 103 ? -3.019 -4.083 -6.952 1.00 84.38 103 LEU A C 1
ATOM 874 O O . LEU A 1 103 ? -3.811 -3.180 -6.702 1.00 84.38 103 LEU A O 1
ATOM 878 N N . LYS A 1 104 ? -2.832 -4.541 -8.195 1.00 81.12 104 LYS A N 1
ATOM 879 C CA . LYS A 1 104 ? -3.580 -4.048 -9.365 1.00 81.12 104 LYS A CA 1
ATOM 880 C C . LYS A 1 104 ? -5.083 -4.337 -9.313 1.00 81.12 104 LYS A C 1
ATOM 882 O O . LYS A 1 104 ? -5.877 -3.578 -9.858 1.00 81.12 104 LYS A O 1
ATOM 887 N N . ASP A 1 105 ? -5.462 -5.430 -8.655 1.00 80.88 105 ASP A N 1
ATOM 888 C CA . ASP A 1 105 ? -6.845 -5.892 -8.566 1.00 80.88 105 ASP A CA 1
ATOM 889 C C . ASP A 1 105 ? -7.528 -5.304 -7.320 1.00 80.88 105 ASP A C 1
ATOM 891 O O . ASP A 1 105 ? -8.735 -5.482 -7.123 1.00 80.88 105 ASP A O 1
ATOM 895 N N . PHE A 1 106 ? -6.761 -4.577 -6.491 1.00 84.19 106 PHE A N 1
ATOM 896 C CA . PHE A 1 106 ? -7.252 -3.927 -5.291 1.00 84.19 106 PHE A CA 1
ATOM 897 C C . PHE A 1 106 ? -8.260 -2.834 -5.640 1.00 84.19 106 PHE A C 1
ATOM 899 O O . PHE A 1 106 ? -7.930 -1.792 -6.212 1.00 84.19 106 PHE A O 1
ATOM 906 N N . ASN A 1 107 ? -9.513 -3.063 -5.263 1.00 83.69 107 ASN A N 1
ATOM 907 C CA . ASN A 1 107 ? -10.617 -2.184 -5.614 1.00 83.69 107 ASN A CA 1
ATOM 908 C C . ASN A 1 107 ? -11.400 -1.698 -4.387 1.00 83.69 107 ASN A C 1
ATOM 910 O O . ASN A 1 107 ? -11.286 -2.203 -3.268 1.00 83.69 107 ASN A O 1
ATOM 914 N N . ILE A 1 108 ? -12.246 -0.691 -4.612 1.00 87.50 108 ILE A N 1
ATOM 915 C CA . ILE A 1 108 ? -13.058 -0.101 -3.545 1.00 87.50 108 ILE A CA 1
ATOM 916 C C . ILE A 1 108 ? -14.059 -1.097 -2.940 1.00 87.50 108 ILE A C 1
ATOM 918 O O . ILE A 1 108 ? -14.341 -1.017 -1.748 1.00 87.50 108 ILE A O 1
ATOM 922 N N . MET A 1 109 ? -14.564 -2.058 -3.719 1.00 84.62 109 MET A N 1
ATOM 923 C CA . MET A 1 109 ? -15.533 -3.042 -3.228 1.00 84.62 109 MET A CA 1
ATOM 924 C C . MET A 1 109 ? -14.902 -3.988 -2.204 1.00 84.62 109 MET A C 1
ATOM 926 O O . MET A 1 109 ? -15.533 -4.300 -1.196 1.00 84.62 109 MET A O 1
ATOM 930 N N . GLN A 1 110 ? -13.650 -4.397 -2.420 1.00 85.50 110 GLN A N 1
ATOM 931 C CA . GLN A 1 110 ? -12.885 -5.189 -1.457 1.00 85.50 110 GLN A CA 1
ATOM 932 C C . GLN A 1 110 ? -12.667 -4.409 -0.159 1.00 85.50 110 GLN A C 1
ATOM 934 O O . GLN A 1 110 ? -12.890 -4.948 0.924 1.00 85.50 110 GLN A O 1
ATOM 939 N N . PHE A 1 111 ? -12.321 -3.119 -0.252 1.00 87.94 111 PHE A N 1
ATOM 940 C CA . PHE A 1 111 ? -12.216 -2.259 0.927 1.00 87.94 111 PHE A CA 1
ATOM 941 C C . PHE A 1 111 ? -13.550 -2.120 1.675 1.00 87.94 111 PHE A C 1
ATOM 943 O O . PHE A 1 111 ? -13.580 -2.201 2.901 1.00 87.94 111 PHE A O 1
ATOM 950 N N . GLU A 1 112 ? -14.662 -1.906 0.971 1.00 87.56 112 GLU A N 1
ATOM 951 C CA . GLU A 1 112 ? -15.979 -1.792 1.602 1.00 87.56 112 GLU A CA 1
ATOM 952 C C . GLU A 1 112 ? -16.412 -3.093 2.269 1.00 87.56 112 GLU A C 1
ATOM 954 O O . GLU A 1 112 ? -16.946 -3.064 3.380 1.00 87.56 112 GLU A O 1
ATOM 959 N N . GLN A 1 113 ? -16.160 -4.230 1.617 1.00 86.69 113 GLN A N 1
ATOM 960 C CA . GLN A 1 113 ? -16.442 -5.542 2.181 1.00 86.69 113 GLN A CA 1
ATOM 961 C C . GLN A 1 113 ? -15.635 -5.762 3.457 1.00 86.69 113 GLN A C 1
ATOM 963 O O . GLN A 1 113 ? -16.207 -6.059 4.503 1.00 86.69 113 GLN A O 1
ATOM 968 N N . TRP A 1 114 ? -14.330 -5.514 3.405 1.00 91.62 114 TRP A N 1
ATOM 969 C CA . TRP A 1 114 ? -13.468 -5.550 4.577 1.00 91.62 114 TRP A CA 1
ATOM 970 C C . TRP A 1 114 ? -13.965 -4.624 5.693 1.00 91.62 114 TRP A C 1
ATOM 972 O O . TRP A 1 114 ? -14.106 -5.038 6.842 1.00 91.62 114 TRP A O 1
ATOM 982 N N . LYS A 1 115 ? -14.326 -3.380 5.361 1.00 89.69 115 LYS A N 1
ATOM 983 C CA . LYS A 1 115 ? -14.857 -2.408 6.323 1.00 89.69 115 LYS A CA 1
ATOM 984 C C . LYS A 1 115 ? -16.151 -2.904 6.976 1.00 89.69 115 LYS A C 1
ATOM 986 O O . LYS A 1 115 ? -16.350 -2.662 8.167 1.00 89.69 115 LYS A O 1
ATOM 991 N N . ARG A 1 116 ? -17.031 -3.586 6.231 1.00 86.88 116 ARG A N 1
ATOM 992 C CA . ARG A 1 116 ? -18.233 -4.229 6.789 1.00 86.88 116 ARG A CA 1
ATOM 993 C C . ARG A 1 116 ? -17.856 -5.307 7.800 1.00 86.88 116 ARG A C 1
ATOM 995 O O . ARG A 1 116 ? -18.394 -5.276 8.903 1.00 86.88 116 ARG A O 1
ATOM 1002 N N . GLU A 1 117 ? -16.911 -6.186 7.474 1.00 88.06 117 GLU A N 1
ATOM 1003 C CA . GLU A 1 117 ? -16.454 -7.234 8.397 1.00 88.06 117 GLU A CA 1
ATOM 1004 C C . GLU A 1 117 ? -15.828 -6.647 9.671 1.00 88.06 117 GLU A C 1
ATOM 1006 O O . GLU A 1 117 ? -16.239 -6.995 10.777 1.00 88.06 117 GLU A O 1
ATOM 1011 N N . ILE A 1 118 ? -14.943 -5.651 9.549 1.00 88.31 118 ILE A N 1
ATOM 1012 C CA . ILE A 1 118 ? -14.364 -4.948 10.708 1.00 88.31 118 ILE A CA 1
ATOM 1013 C C . ILE A 1 118 ? -15.441 -4.257 11.551 1.00 88.31 118 ILE A C 1
ATOM 1015 O O . ILE A 1 118 ? -15.340 -4.198 12.778 1.00 88.31 118 ILE A O 1
ATOM 1019 N N . ASN A 1 119 ? -16.495 -3.730 10.926 1.00 87.50 119 ASN A N 1
ATOM 1020 C CA . ASN A 1 119 ? -17.580 -3.087 11.656 1.00 87.50 119 ASN A CA 1
ATOM 1021 C C . ASN A 1 119 ? -18.459 -4.075 12.432 1.00 87.50 119 ASN A C 1
ATOM 1023 O O . ASN A 1 119 ? -18.953 -3.671 13.485 1.00 87.50 119 ASN A O 1
ATOM 1027 N N . LYS A 1 120 ? -18.599 -5.330 11.981 1.00 88.62 120 LYS A N 1
ATOM 1028 C CA . LYS A 1 120 ? -19.306 -6.394 12.719 1.00 88.62 120 LYS A CA 1
ATOM 1029 C C . LYS A 1 120 ? -18.578 -6.809 13.999 1.00 88.62 120 LYS A C 1
ATOM 1031 O O . LYS A 1 120 ? -19.215 -7.263 14.942 1.00 88.62 120 LYS A O 1
ATOM 1036 N N . LEU A 1 121 ? -17.257 -6.636 14.052 1.00 87.19 121 LEU A N 1
ATOM 1037 C CA . LEU A 1 121 ? -16.468 -6.967 15.235 1.00 87.19 121 LEU A CA 1
ATOM 1038 C C . LEU A 1 121 ? -16.837 -6.078 16.431 1.00 87.19 121 LEU A C 1
ATOM 1040 O O . LEU A 1 121 ? -16.973 -4.851 16.306 1.00 87.19 121 LEU A O 1
ATOM 1044 N N . ASN A 1 122 ? -16.907 -6.695 17.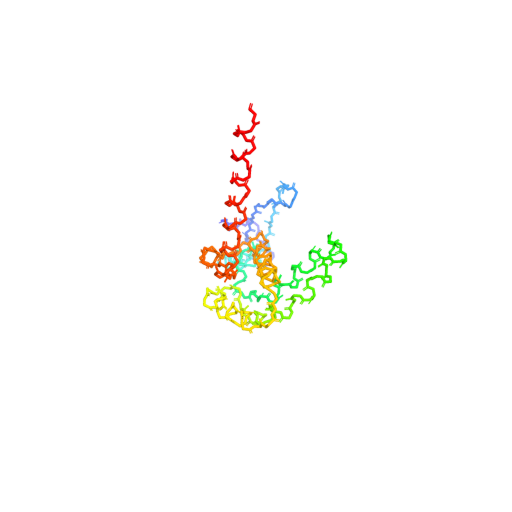614 1.00 89.38 122 ASN A N 1
ATOM 1045 C CA . ASN A 1 122 ? -17.133 -6.012 18.888 1.00 89.38 122 ASN A CA 1
ATOM 1046 C C . ASN A 1 122 ? -15.841 -5.364 19.422 1.00 89.38 122 ASN A C 1
ATOM 1048 O O . ASN A 1 122 ? -15.310 -5.730 20.467 1.00 89.38 122 ASN A O 1
ATOM 1052 N N . ILE A 1 123 ? -15.299 -4.422 18.655 1.00 88.75 123 ILE A N 1
ATOM 1053 C CA . ILE A 1 123 ? -14.114 -3.633 19.004 1.00 88.75 123 ILE A CA 1
ATOM 1054 C C . ILE A 1 123 ? -14.453 -2.142 18.991 1.00 88.75 123 ILE A C 1
ATOM 1056 O O . ILE A 1 123 ? -15.365 -1.699 18.288 1.00 88.75 123 ILE A O 1
ATOM 1060 N N . SER A 1 124 ? -13.703 -1.350 19.759 1.00 87.75 124 SER A N 1
ATOM 1061 C CA . SER A 1 124 ? -13.962 0.089 19.872 1.00 87.75 124 SER A CA 1
ATOM 1062 C C . SER A 1 124 ? -13.834 0.808 18.524 1.00 87.75 124 SER A C 1
ATOM 1064 O O . SER A 1 124 ? -12.972 0.483 17.703 1.00 87.75 124 SER A O 1
ATOM 1066 N N . LEU A 1 125 ? -14.651 1.845 18.306 1.00 88.06 125 LEU A N 1
ATOM 1067 C CA . LEU A 1 125 ? -14.591 2.672 17.093 1.00 88.06 125 LEU A CA 1
ATOM 1068 C C . LEU A 1 125 ? -13.199 3.279 16.878 1.00 88.06 125 LEU A C 1
ATOM 1070 O O . LEU A 1 125 ? -12.711 3.362 15.748 1.00 88.06 125 LEU A O 1
ATOM 1074 N N . ARG A 1 126 ? -12.548 3.692 17.972 1.00 88.69 126 ARG A N 1
ATOM 1075 C CA . ARG A 1 126 ? -11.170 4.185 17.949 1.00 88.69 126 ARG A CA 1
ATOM 1076 C C . ARG A 1 126 ? -10.235 3.139 17.347 1.00 88.69 126 ARG A C 1
ATOM 1078 O O . ARG A 1 126 ? -9.514 3.460 16.408 1.00 88.69 126 ARG A O 1
ATOM 1085 N N . TYR A 1 127 ? -10.308 1.899 17.828 1.00 89.50 127 TYR A N 1
ATOM 1086 C CA . TYR A 1 127 ? -9.454 0.818 17.349 1.00 89.50 127 TYR A CA 1
ATOM 1087 C C . TYR A 1 127 ? -9.746 0.447 15.887 1.00 89.50 127 TYR A C 1
ATOM 1089 O O . TYR A 1 127 ? -8.807 0.331 15.106 1.00 89.50 127 TYR A O 1
ATOM 1097 N N . LYS A 1 128 ? -11.023 0.409 15.461 1.00 91.19 128 LYS A N 1
ATOM 1098 C CA . LYS A 1 128 ? -11.404 0.258 14.034 1.00 91.19 128 LYS A CA 1
ATOM 1099 C C . LYS A 1 128 ? -10.729 1.316 13.156 1.00 91.19 128 LYS A C 1
ATOM 1101 O O . LYS A 1 128 ? -10.177 1.015 12.101 1.00 91.19 128 LYS A O 1
ATOM 1106 N N . ASN A 1 129 ? -10.738 2.568 13.610 1.00 91.38 129 ASN A N 1
ATOM 1107 C CA . ASN A 1 129 ? -10.119 3.675 12.887 1.00 91.38 129 ASN A CA 1
ATOM 1108 C C . ASN A 1 129 ? -8.585 3.637 12.916 1.00 91.38 129 ASN A C 1
ATOM 1110 O O . ASN A 1 129 ? -7.960 4.142 11.985 1.00 91.38 129 ASN A O 1
ATOM 1114 N N . ASP A 1 130 ? -7.976 3.053 13.944 1.00 91.25 130 ASP A N 1
ATOM 1115 C CA . ASP A 1 130 ? -6.529 2.845 13.997 1.00 91.25 130 ASP A CA 1
ATOM 1116 C C . ASP A 1 130 ? -6.086 1.694 13.077 1.00 91.25 130 ASP A C 1
ATOM 1118 O O . ASP A 1 130 ? -5.073 1.836 12.397 1.00 91.25 130 ASP A O 1
ATOM 1122 N N . ILE A 1 131 ? -6.881 0.623 12.951 1.00 92.25 131 ILE A N 1
ATOM 1123 C CA . ILE A 1 131 ? -6.693 -0.420 11.924 1.00 92.25 131 ILE A CA 1
ATOM 1124 C C . ILE A 1 131 ? -6.812 0.191 10.518 1.00 92.25 131 ILE A C 1
ATOM 1126 O O . ILE A 1 131 ? -5.960 -0.035 9.664 1.00 92.25 131 ILE A O 1
ATOM 1130 N N . TYR A 1 132 ? -7.816 1.040 10.281 1.00 92.56 132 TYR A N 1
ATOM 1131 C CA . TYR A 1 132 ? -7.954 1.759 9.009 1.00 92.56 132 TYR A CA 1
ATOM 1132 C C . TYR A 1 132 ? -6.729 2.629 8.676 1.00 92.56 132 TYR A C 1
ATOM 1134 O O . TYR A 1 132 ? -6.269 2.639 7.534 1.00 92.56 132 TYR A O 1
ATOM 1142 N N . LYS A 1 133 ? -6.178 3.360 9.656 1.00 92.19 133 LYS A N 1
ATOM 1143 C CA . LYS A 1 133 ? -4.951 4.149 9.449 1.00 92.19 133 LYS A CA 1
ATOM 1144 C C . LYS A 1 133 ? -3.761 3.258 9.101 1.00 92.19 133 LYS A C 1
ATOM 1146 O O . LYS A 1 133 ? -2.963 3.662 8.264 1.00 92.19 133 LYS A O 1
ATOM 1151 N N . PHE A 1 134 ? -3.667 2.086 9.725 1.00 92.56 134 PHE A N 1
ATOM 1152 C CA . PHE A 1 134 ? -2.610 1.116 9.459 1.00 92.56 134 PHE A CA 1
ATOM 1153 C C . PHE A 1 134 ? -2.675 0.565 8.027 1.00 92.56 134 PHE A C 1
ATOM 1155 O O . PHE A 1 134 ? -1.686 0.620 7.300 1.00 92.56 134 PHE A O 1
ATOM 1162 N N . LEU A 1 135 ? -3.862 0.164 7.559 1.00 92.06 135 LEU A N 1
ATOM 1163 C CA . LEU A 1 135 ? -4.051 -0.217 6.155 1.00 92.06 135 LEU A CA 1
ATOM 1164 C C . LEU A 1 135 ? -3.659 0.935 5.212 1.00 92.06 135 LEU A C 1
ATOM 1166 O O . LEU A 1 135 ? -2.941 0.741 4.233 1.00 92.06 135 LEU A O 1
ATOM 1170 N N . LYS A 1 136 ? -4.065 2.167 5.543 1.00 91.81 136 LYS A N 1
ATOM 1171 C CA . LYS A 1 136 ? -3.709 3.353 4.758 1.00 91.81 136 LYS A CA 1
ATOM 1172 C C . LYS A 1 136 ? -2.197 3.618 4.727 1.00 91.81 136 LYS A C 1
ATOM 1174 O O . LYS A 1 136 ? -1.703 4.081 3.703 1.00 91.81 136 LYS A O 1
ATOM 1179 N N . SER A 1 137 ? -1.452 3.354 5.805 1.00 91.56 137 SER A N 1
ATOM 1180 C CA . SER A 1 137 ? 0.009 3.527 5.800 1.00 91.56 137 SER A CA 1
ATOM 1181 C C . SER A 1 137 ? 0.716 2.537 4.880 1.00 91.56 137 SER A C 1
ATOM 1183 O O . SER A 1 137 ? 1.648 2.949 4.195 1.00 91.56 137 SER A O 1
ATOM 1185 N N . ILE A 1 138 ? 0.237 1.292 4.804 1.00 91.81 138 ILE A N 1
ATOM 1186 C CA . ILE A 1 138 ? 0.787 0.272 3.897 1.00 91.81 138 ILE A CA 1
ATOM 1187 C C . ILE A 1 138 ? 0.543 0.683 2.441 1.00 91.81 138 ILE A C 1
ATOM 1189 O O . ILE A 1 138 ? 1.471 0.748 1.641 1.00 91.81 138 ILE A O 1
ATOM 1193 N N . LEU A 1 139 ? -0.685 1.086 2.104 1.00 90.62 139 LEU A N 1
ATOM 1194 C CA . LEU A 1 139 ? -0.994 1.557 0.750 1.00 90.62 139 LEU A CA 1
ATOM 1195 C C . LEU A 1 139 ? -0.200 2.822 0.382 1.00 90.62 139 LEU A C 1
ATOM 1197 O O . LEU A 1 139 ? 0.248 2.962 -0.753 1.00 90.62 139 LEU A O 1
ATOM 1201 N N . ASN A 1 140 ? 0.016 3.744 1.328 1.00 90.44 140 ASN A N 1
ATOM 1202 C CA . ASN A 1 140 ? 0.836 4.939 1.098 1.00 90.44 140 ASN A CA 1
ATOM 1203 C C . ASN A 1 140 ? 2.304 4.587 0.828 1.00 90.44 140 ASN A C 1
ATOM 1205 O O . ASN A 1 140 ? 2.955 5.282 0.051 1.00 90.44 140 ASN A O 1
ATOM 1209 N N . PHE A 1 141 ? 2.826 3.541 1.472 1.00 90.12 141 PHE A N 1
ATOM 1210 C CA . PHE A 1 141 ? 4.154 3.011 1.177 1.00 90.12 141 PHE A CA 1
ATOM 1211 C C . PHE A 1 141 ? 4.212 2.494 -0.266 1.00 90.12 141 PHE A C 1
ATOM 1213 O O . PHE A 1 141 ? 5.086 2.916 -1.017 1.00 90.12 141 PHE A O 1
ATOM 1220 N N . GLY A 1 142 ? 3.197 1.738 -0.696 1.00 86.62 142 GLY A N 1
ATOM 1221 C CA . GLY A 1 142 ? 3.048 1.283 -2.084 1.00 86.62 142 GLY A CA 1
ATOM 1222 C C . GLY A 1 142 ? 3.047 2.410 -3.120 1.00 86.62 142 GLY A C 1
ATOM 1223 O O . GLY A 1 142 ? 3.727 2.321 -4.139 1.00 86.62 142 GLY A O 1
ATOM 1224 N N . VAL A 1 143 ? 2.345 3.513 -2.845 1.00 86.94 143 VAL A N 1
ATOM 1225 C CA . VAL A 1 143 ? 2.372 4.697 -3.725 1.00 86.94 143 VAL A CA 1
ATOM 1226 C C . VAL A 1 143 ? 3.769 5.315 -3.791 1.00 86.94 143 VAL A C 1
ATOM 1228 O O . VAL A 1 143 ? 4.221 5.695 -4.865 1.00 86.94 143 VAL A O 1
ATOM 1231 N N . LYS A 1 144 ? 4.453 5.452 -2.650 1.00 86.00 144 LYS A N 1
ATOM 1232 C CA . LYS A 1 144 ? 5.741 6.156 -2.573 1.00 86.00 144 LYS A CA 1
ATOM 1233 C C . LYS A 1 144 ? 6.897 5.364 -3.179 1.00 86.00 144 LYS A C 1
ATOM 1235 O O . LYS A 1 144 ? 7.714 5.957 -3.875 1.00 86.00 144 LYS A O 1
ATOM 1240 N N . TRP A 1 145 ? 6.970 4.066 -2.899 1.00 82.50 145 TRP A N 1
ATOM 1241 C CA . TRP A 1 145 ? 8.112 3.222 -3.264 1.00 82.50 145 TRP A CA 1
ATOM 1242 C C . TRP A 1 145 ? 7.911 2.494 -4.593 1.00 82.50 145 TRP A C 1
ATOM 1244 O O . TRP A 1 145 ? 8.838 2.427 -5.394 1.00 82.50 145 TRP A O 1
ATOM 1254 N N . HIS A 1 146 ? 6.683 2.055 -4.884 1.00 79.31 146 HIS A N 1
ATOM 1255 C CA . HIS A 1 146 ? 6.364 1.283 -6.093 1.00 79.31 146 HIS A CA 1
ATOM 1256 C C . HIS A 1 146 ? 5.566 2.081 -7.129 1.00 79.31 146 HIS A C 1
ATOM 1258 O O . HIS A 1 146 ? 5.176 1.536 -8.158 1.00 79.31 146 HIS A O 1
ATOM 1264 N N . ASN A 1 147 ? 5.320 3.375 -6.882 1.00 77.25 147 ASN A N 1
ATOM 1265 C CA . ASN A 1 147 ? 4.571 4.263 -7.779 1.00 77.25 147 ASN A CA 1
ATOM 1266 C C . ASN A 1 147 ? 3.171 3.723 -8.150 1.00 77.25 147 ASN A C 1
ATOM 1268 O O . ASN A 1 147 ? 2.674 3.957 -9.251 1.00 77.25 147 ASN A O 1
ATOM 1272 N N . LEU A 1 148 ? 2.533 2.986 -7.232 1.00 80.69 148 LEU A N 1
ATOM 1273 C CA . LEU A 1 148 ? 1.206 2.403 -7.439 1.00 80.69 148 LEU A CA 1
ATOM 1274 C C . LEU A 1 148 ? 0.116 3.481 -7.441 1.00 80.69 148 LEU A C 1
ATOM 1276 O O . LEU A 1 148 ? 0.150 4.425 -6.648 1.00 80.69 148 LEU A O 1
ATOM 1280 N N . ASN A 1 149 ? -0.902 3.315 -8.289 1.00 81.06 149 ASN A N 1
ATOM 1281 C CA . ASN A 1 149 ? -2.009 4.264 -8.394 1.00 81.06 149 ASN A CA 1
ATOM 1282 C C . ASN A 1 149 ? -3.273 3.773 -7.669 1.00 81.06 149 ASN A C 1
ATOM 1284 O O . ASN A 1 149 ? -4.108 3.073 -8.237 1.00 81.06 149 ASN A O 1
ATOM 1288 N N . PHE A 1 150 ? -3.461 4.225 -6.427 1.00 82.44 150 PHE A N 1
ATOM 1289 C CA . PHE A 1 150 ? -4.670 3.955 -5.633 1.00 82.44 150 PHE A CA 1
ATOM 1290 C C . PHE A 1 150 ? -5.631 5.151 -5.544 1.00 82.44 150 PHE A C 1
ATOM 1292 O O . PHE A 1 150 ? -6.524 5.168 -4.693 1.00 82.44 150 PHE A O 1
ATOM 1299 N N . GLN A 1 151 ? -5.480 6.168 -6.399 1.00 81.56 151 GLN A N 1
ATOM 1300 C CA . GLN A 1 151 ? -6.216 7.435 -6.282 1.00 81.56 151 GLN A CA 1
ATOM 1301 C C . GLN A 1 151 ? -7.742 7.238 -6.275 1.00 81.56 151 GLN A C 1
ATOM 1303 O O . GLN A 1 151 ? -8.456 7.824 -5.458 1.00 81.56 151 GLN A O 1
ATOM 1308 N N . ALA A 1 152 ? -8.247 6.356 -7.143 1.00 78.69 152 ALA A N 1
ATOM 1309 C CA . ALA A 1 152 ? -9.673 6.048 -7.240 1.00 78.69 152 ALA A CA 1
ATOM 1310 C C . ALA A 1 152 ? -10.241 5.406 -5.959 1.00 78.69 152 ALA A C 1
ATOM 1312 O O . ALA A 1 152 ? -11.394 5.659 -5.599 1.00 78.69 152 ALA A O 1
ATOM 1313 N N . VAL A 1 153 ? -9.433 4.602 -5.261 1.00 83.38 153 VAL A N 1
ATOM 1314 C CA . VAL A 1 153 ? -9.815 3.947 -4.004 1.00 83.38 153 VAL A CA 1
ATOM 1315 C C . VAL A 1 153 ? -9.707 4.930 -2.839 1.00 83.38 153 VAL A C 1
ATOM 1317 O O . VAL A 1 153 ? -10.643 5.042 -2.045 1.00 83.38 153 VAL A O 1
ATOM 1320 N N . TYR A 1 154 ? -8.628 5.717 -2.766 1.00 83.19 154 TYR A N 1
ATOM 1321 C CA . TYR A 1 154 ? -8.421 6.692 -1.690 1.00 83.19 154 TYR A CA 1
ATOM 1322 C C . TYR A 1 154 ? -9.538 7.715 -1.566 1.00 83.19 154 TYR A C 1
ATOM 1324 O O . TYR A 1 154 ? -9.957 8.021 -0.450 1.00 83.19 154 TYR A O 1
ATOM 1332 N N . ASN A 1 155 ? -10.041 8.210 -2.696 1.00 82.75 155 ASN A N 1
ATOM 1333 C CA . ASN A 1 155 ? -11.116 9.199 -2.710 1.00 82.75 155 ASN A CA 1
ATOM 1334 C C . ASN A 1 155 ? -12.413 8.669 -2.077 1.00 82.75 155 ASN A C 1
ATOM 1336 O O . ASN A 1 155 ? -13.228 9.449 -1.591 1.00 82.75 155 ASN A O 1
ATOM 1340 N N . LYS A 1 156 ? -12.601 7.345 -2.062 1.00 84.00 156 LYS A N 1
ATOM 1341 C CA . LYS A 1 156 ? -13.804 6.672 -1.552 1.00 84.00 156 LYS A CA 1
ATOM 1342 C C . LYS A 1 156 ? -13.578 5.992 -0.195 1.00 84.00 156 LYS A C 1
ATOM 1344 O O . LYS A 1 156 ? -14.537 5.673 0.508 1.00 84.00 156 LYS A O 1
ATOM 1349 N N . MET A 1 157 ? -12.323 5.812 0.219 1.00 85.94 157 MET A N 1
ATOM 1350 C CA . MET A 1 157 ? -11.971 5.264 1.527 1.00 85.94 157 MET A CA 1
ATOM 1351 C C . MET A 1 157 ? -12.361 6.222 2.657 1.00 85.94 157 MET A C 1
ATOM 1353 O O . MET A 1 157 ? -11.750 7.267 2.886 1.00 85.94 157 MET A O 1
ATOM 1357 N N . THR A 1 158 ? -13.375 5.829 3.425 1.00 86.06 158 THR A N 1
ATOM 1358 C CA . THR A 1 158 ? -13.874 6.599 4.567 1.00 86.06 158 THR A CA 1
ATOM 1359 C C . THR A 1 158 ? -13.659 5.857 5.879 1.00 86.06 158 THR A C 1
ATOM 1361 O O . THR A 1 158 ? -13.782 4.633 5.952 1.00 86.06 158 THR A O 1
ATOM 1364 N N . LYS A 1 159 ? -13.410 6.614 6.954 1.00 85.06 159 LYS A N 1
ATOM 1365 C CA . LYS A 1 159 ? -13.360 6.098 8.333 1.00 85.06 159 LYS A CA 1
ATOM 1366 C C . LYS A 1 159 ? -14.701 5.482 8.747 1.00 85.06 159 LYS A C 1
ATOM 1368 O O . LYS A 1 159 ? -15.749 5.834 8.194 1.00 85.06 159 LYS A O 1
ATOM 1373 N N . SER A 1 160 ? -14.682 4.592 9.736 1.00 79.69 160 SER A N 1
ATOM 1374 C CA . SER A 1 160 ? -15.916 4.167 10.400 1.00 79.69 160 SER A CA 1
ATOM 1375 C C . SER A 1 160 ? -16.443 5.317 11.259 1.00 79.69 160 SER A C 1
ATOM 1377 O O . SER A 1 160 ? -15.669 6.027 11.909 1.00 79.69 160 SER A O 1
ATOM 1379 N N . GLN A 1 161 ? -17.757 5.535 11.222 1.00 73.69 161 GLN A N 1
ATOM 1380 C CA . GLN A 1 161 ? -18.430 6.600 11.960 1.00 73.69 161 GLN A CA 1
ATOM 1381 C C . GLN A 1 161 ? -19.515 5.997 12.844 1.00 73.69 161 GLN A C 1
ATOM 1383 O O . GLN A 1 161 ? -20.292 5.171 12.376 1.00 73.69 161 GLN A O 1
ATOM 1388 N N . ASP A 1 162 ? -19.575 6.449 14.093 1.00 66.88 162 ASP A N 1
ATOM 1389 C CA . ASP A 1 162 ? -20.723 6.230 14.966 1.00 66.88 162 ASP A CA 1
ATOM 1390 C C . ASP A 1 162 ? -21.616 7.490 14.917 1.00 66.88 162 ASP A C 1
ATOM 1392 O O . ASP A 1 162 ? -21.140 8.592 15.239 1.00 66.88 162 ASP A O 1
ATOM 1396 N N . PRO A 1 163 ? -22.891 7.373 14.495 1.00 60.38 163 PRO A N 1
ATOM 1397 C CA . PRO A 1 163 ? -23.838 8.488 14.481 1.00 60.38 163 PRO A CA 1
ATOM 1398 C C . PRO A 1 163 ? -23.991 9.178 15.846 1.00 60.38 163 PRO A C 1
ATOM 1400 O O . PRO A 1 163 ? -24.204 10.392 15.909 1.00 60.38 163 PRO A O 1
ATOM 1403 N N . ASN A 1 164 ? -23.843 8.433 16.943 1.00 60.66 164 ASN A N 1
ATOM 1404 C CA . ASN A 1 164 ? -24.002 8.927 18.307 1.00 60.66 164 ASN A CA 1
ATOM 1405 C C . ASN A 1 164 ? -22.745 9.645 18.825 1.00 60.66 164 ASN A C 1
ATOM 1407 O O . ASN A 1 164 ? -22.863 10.589 19.609 1.00 60.66 164 ASN A O 1
ATOM 1411 N N . GLU A 1 165 ? -21.543 9.296 18.348 1.00 58.72 165 GLU A N 1
ATOM 1412 C CA . GLU A 1 165 ? -20.325 10.056 18.678 1.00 58.72 165 GLU A CA 1
ATOM 1413 C C . GLU A 1 165 ? -20.298 11.445 18.028 1.00 58.72 165 GLU A C 1
ATOM 1415 O O . GLU A 1 165 ? -19.846 12.409 18.654 1.00 58.72 165 GLU A O 1
ATOM 1420 N N .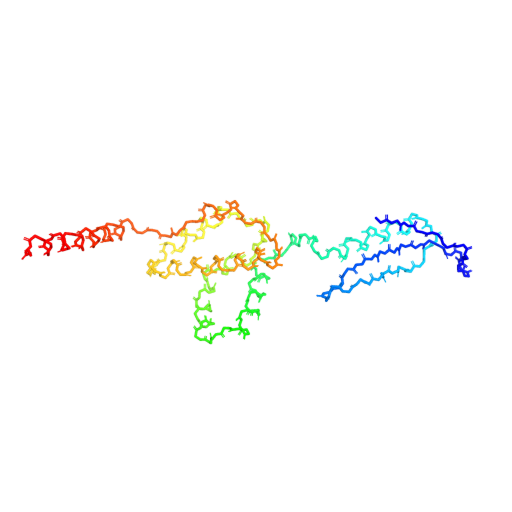 ARG A 1 166 ? -20.808 11.581 16.792 1.00 55.00 166 ARG A N 1
ATOM 1421 C CA . ARG A 1 166 ? -20.943 12.895 16.132 1.00 55.00 166 ARG A CA 1
ATOM 1422 C C . ARG A 1 166 ? -21.798 13.848 16.967 1.00 55.00 166 ARG A C 1
ATOM 1424 O O . ARG A 1 166 ? -21.396 14.991 17.178 1.00 55.00 166 ARG A O 1
ATOM 1431 N N . LYS A 1 167 ? -22.921 13.359 17.507 1.00 51.47 167 LYS A N 1
ATOM 1432 C CA . LYS A 1 167 ? -23.796 14.135 18.400 1.00 51.47 167 LYS A CA 1
ATOM 1433 C C . LYS A 1 167 ? -23.067 14.566 19.677 1.00 51.47 167 LYS A C 1
ATOM 1435 O O . LYS A 1 167 ? -23.147 15.736 20.038 1.00 51.47 167 LYS A O 1
ATOM 1440 N N . LYS A 1 168 ? -22.292 13.672 20.310 1.00 50.72 168 LYS A N 1
ATOM 1441 C CA . LYS A 1 168 ? -21.493 13.993 21.512 1.00 50.72 168 LYS A CA 1
ATOM 1442 C C . LYS A 1 168 ? -20.443 15.078 21.254 1.00 50.72 168 LYS A C 1
ATOM 1444 O O . LYS A 1 168 ? -20.330 16.003 22.051 1.00 50.72 168 LYS A O 1
ATOM 1449 N N . LYS A 1 169 ? -19.702 15.010 20.139 1.00 39.59 169 LYS A N 1
ATOM 1450 C CA . LYS A 1 169 ? -18.716 16.050 19.782 1.00 39.59 169 LYS A CA 1
ATOM 1451 C C . LYS A 1 169 ? -19.369 17.410 19.534 1.00 39.59 169 LYS A C 1
ATOM 1453 O O . LYS A 1 169 ? -18.871 18.403 20.053 1.00 39.59 169 LYS A O 1
ATOM 1458 N N . CYS A 1 170 ? -20.485 17.457 18.803 1.00 43.12 170 CYS A N 1
ATOM 1459 C CA . CYS A 1 170 ? -21.242 18.699 18.611 1.00 43.12 170 CYS A CA 1
ATOM 1460 C C . CYS A 1 170 ? -21.746 19.278 19.942 1.00 43.12 170 CYS A C 1
ATOM 1462 O O . CYS A 1 170 ? -21.606 20.477 20.164 1.00 43.12 170 CYS A O 1
ATOM 1464 N N . LEU A 1 171 ? -22.258 18.435 20.847 1.00 37.12 171 LEU A N 1
ATOM 1465 C CA . LEU A 1 171 ? -22.687 18.841 22.190 1.00 37.12 171 LEU A CA 1
ATOM 1466 C C . LEU A 1 171 ? -21.539 19.439 23.012 1.00 37.12 171 LEU A C 1
ATOM 1468 O O . LEU A 1 171 ? -21.704 20.507 23.589 1.00 37.12 171 LEU A O 1
ATOM 1472 N N . ILE A 1 172 ? -20.363 18.805 23.022 1.00 60.38 172 ILE A N 1
ATOM 1473 C CA . ILE A 1 172 ? -19.190 19.311 23.753 1.00 60.38 172 ILE A CA 1
ATOM 1474 C C . ILE A 1 172 ? -18.744 20.671 23.199 1.00 60.38 172 ILE A C 1
ATOM 1476 O O . ILE A 1 172 ? -18.511 21.594 23.975 1.00 60.38 172 ILE A O 1
ATOM 1480 N N . ILE A 1 173 ? -18.673 20.825 21.873 1.00 65.00 173 ILE A N 1
ATOM 1481 C CA . ILE A 1 173 ? -18.292 22.094 21.229 1.00 65.00 173 ILE A CA 1
ATOM 1482 C C . ILE A 1 173 ? -19.303 23.200 21.565 1.00 65.00 173 ILE A C 1
ATOM 1484 O O . ILE A 1 173 ? -18.902 24.306 21.930 1.00 65.00 173 ILE A O 1
ATOM 1488 N N . LEU A 1 174 ? -20.604 22.894 21.517 1.00 62.34 174 LEU A N 1
ATOM 1489 C CA . LEU A 1 174 ? -21.665 23.829 21.894 1.00 62.34 174 LEU A CA 1
ATOM 1490 C C . LEU A 1 174 ? -21.551 24.235 23.372 1.00 62.34 174 LEU A C 1
ATOM 1492 O O . LEU A 1 174 ? -21.623 25.417 23.693 1.00 62.34 174 LEU A O 1
ATOM 1496 N N . MET A 1 175 ? -21.302 23.280 24.272 1.00 66.50 175 MET A N 1
ATOM 1497 C CA . MET A 1 175 ? -21.110 23.545 25.703 1.00 66.50 175 MET A CA 1
ATOM 1498 C C . MET A 1 175 ? -19.871 24.407 25.980 1.00 66.50 175 MET A C 1
ATOM 1500 O O . MET A 1 175 ? -19.918 25.285 26.842 1.00 66.50 175 MET A O 1
ATOM 1504 N N . MET A 1 176 ? -18.766 24.182 25.262 1.00 70.19 176 MET A N 1
ATOM 1505 C CA . MET A 1 176 ? -17.551 24.999 25.378 1.00 70.19 176 MET A CA 1
ATOM 1506 C C . MET A 1 176 ? -17.782 26.428 24.871 1.00 70.19 176 MET A C 1
ATOM 1508 O O . MET A 1 176 ? -17.373 27.384 25.531 1.00 70.19 176 MET A O 1
ATOM 1512 N N . SER A 1 177 ? -18.492 26.581 23.749 1.00 67.44 177 SER A N 1
ATOM 1513 C CA . SER A 1 177 ? -18.865 27.886 23.194 1.00 67.44 177 SER A CA 1
ATOM 1514 C C . SER A 1 177 ? -19.816 28.656 24.120 1.00 67.44 177 SER A C 1
ATOM 1516 O O . SER A 1 177 ? -19.571 29.823 24.417 1.00 67.44 177 SER A O 1
ATOM 1518 N N . LEU A 1 178 ? -20.837 27.996 24.677 1.00 75.69 178 LEU A N 1
ATOM 1519 C CA . LEU A 1 178 ? -21.770 28.603 25.633 1.00 75.69 178 LEU A CA 1
ATOM 1520 C C . LEU A 1 178 ? -21.079 29.029 26.938 1.00 75.69 178 LEU A C 1
ATOM 1522 O O . LEU A 1 178 ? -21.366 30.109 27.449 1.00 75.69 178 LEU A O 1
ATOM 1526 N N . LYS A 1 179 ? -20.134 28.232 27.460 1.00 79.50 179 LYS A N 1
ATOM 1527 C CA . LYS A 1 179 ? -19.319 28.616 28.629 1.00 79.50 179 LYS A CA 1
ATOM 1528 C C . LYS A 1 179 ? -18.471 29.860 28.363 1.00 79.50 179 LYS A C 1
ATOM 1530 O O . LYS A 1 179 ? -18.421 30.743 29.213 1.00 79.50 179 LYS A O 1
ATOM 1535 N N . SER A 1 180 ? -17.833 29.939 27.195 1.00 68.88 180 SER A N 1
ATOM 1536 C CA . SER A 1 180 ? -17.064 31.115 26.768 1.00 68.88 180 SER A CA 1
ATOM 1537 C C . SER A 1 180 ? -17.946 32.367 26.674 1.00 68.88 180 SER A C 1
ATOM 1539 O O . SER A 1 180 ? -17.575 33.415 27.199 1.00 68.88 180 SER A O 1
ATOM 1541 N N . LEU A 1 181 ? -19.145 32.241 26.097 1.00 71.81 181 LEU A N 1
ATOM 1542 C CA . LEU A 1 181 ? -20.101 33.343 25.979 1.00 71.81 181 LEU A CA 1
ATOM 1543 C C . LEU A 1 181 ? -20.606 33.830 27.348 1.00 71.81 181 LEU A C 1
ATOM 1545 O O . LEU A 1 181 ? -20.823 35.022 27.554 1.00 71.81 181 LEU A O 1
ATOM 1549 N N . PHE A 1 182 ? -20.794 32.904 28.292 1.00 70.38 182 PHE A N 1
ATOM 1550 C CA . PHE A 1 182 ? -21.241 33.215 29.650 1.00 70.38 182 PHE A CA 1
ATOM 1551 C C . PHE A 1 182 ? -20.154 33.912 30.480 1.00 70.38 182 PHE A C 1
ATOM 1553 O O . PHE A 1 182 ? -20.467 34.777 31.293 1.00 70.38 182 PHE A O 1
ATOM 1560 N N . LEU A 1 183 ? -18.881 33.569 30.255 1.00 73.75 183 LEU A N 1
ATOM 1561 C CA . LEU A 1 183 ? -17.737 34.235 30.883 1.00 73.75 183 LEU A CA 1
ATOM 1562 C C . LEU A 1 183 ? -17.557 35.673 30.374 1.00 73.75 183 LEU A C 1
ATOM 1564 O O . LEU A 1 183 ? -17.306 36.554 31.185 1.00 73.75 183 LEU A O 1
ATOM 1568 N N . MET A 1 184 ? -17.772 35.932 29.077 1.00 69.25 184 MET A N 1
ATOM 1569 C CA . MET A 1 184 ? -17.700 37.292 28.511 1.00 69.25 184 MET A CA 1
ATOM 1570 C C . MET A 1 184 ? -18.838 38.222 28.959 1.00 69.25 184 MET A C 1
ATOM 1572 O O . MET A 1 184 ? -18.690 39.433 28.888 1.00 69.25 184 MET A O 1
ATOM 1576 N N . LYS A 1 185 ? -19.985 37.686 29.398 1.00 68.31 185 LYS A N 1
ATOM 1577 C CA . LYS A 1 185 ? -21.117 38.492 29.901 1.00 68.31 185 LYS A CA 1
ATOM 1578 C C . LYS A 1 185 ? -21.032 38.819 31.399 1.00 68.31 185 LYS A C 1
ATOM 1580 O O . LYS A 1 185 ? -21.912 39.505 31.909 1.00 68.31 185 LYS A O 1
ATOM 1585 N N . LYS A 1 186 ? -20.037 38.280 32.113 1.00 61.25 186 LYS A N 1
ATOM 1586 C CA . LYS A 1 186 ? -19.821 38.490 33.558 1.00 61.25 186 LYS A CA 1
ATOM 1587 C C . LYS A 1 186 ? -18.664 39.448 33.882 1.00 61.25 186 LYS A C 1
ATOM 1589 O O . LYS A 1 186 ? -18.406 39.674 35.061 1.00 61.25 186 LYS A O 1
ATOM 1594 N N . THR A 1 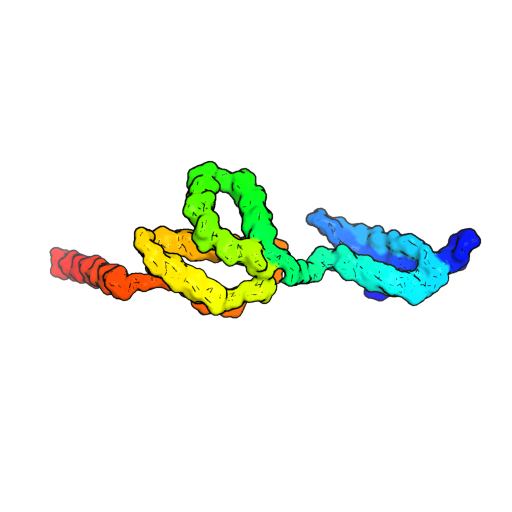187 ? -17.989 39.969 32.863 1.00 51.88 187 THR A N 1
ATOM 1595 C CA . THR A 1 187 ? -16.977 41.038 32.919 1.00 51.88 187 THR A CA 1
ATOM 1596 C C . THR A 1 187 ? -17.581 42.334 32.421 1.00 51.88 187 THR A C 1
ATOM 1598 O O . THR A 1 187 ? -17.325 43.374 33.056 1.00 51.88 187 THR A O 1
#